Protein AF-J9DT33-F1 (afdb_monomer_lite)

pLDDT: mean 75.41, std 16.65, range [35.06, 96.19]

Structure (mmCIF, N/CA/C/O backbone):
data_AF-J9DT33-F1
#
_entry.id   AF-J9DT33-F1
#
loop_
_atom_site.group_PDB
_atom_site.id
_atom_site.type_symbol
_atom_site.label_atom_id
_atom_site.label_alt_id
_atom_site.label_comp_id
_atom_site.label_asym_id
_atom_site.label_entity_id
_atom_site.label_seq_id
_atom_site.pdbx_PDB_ins_code
_atom_site.Cartn_x
_atom_site.Cartn_y
_atom_site.Cartn_z
_atom_site.occupancy
_atom_site.B_iso_or_equiv
_atom_site.auth_seq_id
_atom_site.auth_comp_id
_atom_site.auth_asym_id
_atom_site.auth_atom_id
_atom_site.pdbx_PDB_model_num
ATOM 1 N N . VAL A 1 1 ? -19.590 -0.560 24.088 1.00 42.12 1 VAL A N 1
ATOM 2 C CA . VAL A 1 1 ? -18.350 -0.455 24.900 1.00 42.12 1 VAL A CA 1
ATOM 3 C C . VAL A 1 1 ? -18.639 -0.168 26.381 1.00 42.12 1 VAL A C 1
ATOM 5 O O . VAL A 1 1 ? -17.841 -0.534 27.225 1.00 42.12 1 VAL A O 1
ATOM 8 N N . HIS A 1 2 ? -19.823 0.348 26.733 1.00 35.06 2 HIS A N 1
ATOM 9 C CA . HIS A 1 2 ? -20.182 0.738 28.107 1.00 35.06 2 HIS A CA 1
ATOM 10 C C . HIS A 1 2 ? -20.494 -0.399 29.114 1.00 35.06 2 HIS A C 1
ATOM 12 O O . HIS A 1 2 ? -20.872 -0.112 30.243 1.00 35.06 2 HIS A O 1
ATOM 18 N N . ALA A 1 3 ? -20.376 -1.678 28.732 1.00 40.12 3 ALA A N 1
ATOM 19 C CA . ALA A 1 3 ? -20.792 -2.810 29.578 1.00 40.12 3 ALA A CA 1
ATOM 20 C C . ALA A 1 3 ? -19.633 -3.568 30.259 1.00 40.12 3 ALA A C 1
ATOM 22 O O . ALA A 1 3 ? -19.891 -4.454 31.064 1.00 40.12 3 ALA A O 1
ATOM 23 N N . ILE A 1 4 ? -18.369 -3.242 29.948 1.00 49.66 4 ILE A N 1
ATOM 24 C CA . ILE A 1 4 ? -17.187 -3.931 30.513 1.00 49.66 4 ILE A CA 1
ATOM 25 C C . ILE A 1 4 ? -16.464 -3.063 31.564 1.00 49.66 4 ILE A C 1
ATOM 27 O O . ILE A 1 4 ? -15.631 -3.567 32.303 1.00 49.66 4 ILE A O 1
ATOM 31 N N . SER A 1 5 ? -16.824 -1.784 31.730 1.00 49.16 5 SER A N 1
ATOM 32 C CA . SER A 1 5 ? -16.146 -0.888 32.687 1.00 49.16 5 SER A CA 1
ATOM 33 C C . SER A 1 5 ? -16.558 -1.076 34.156 1.00 49.16 5 SER A C 1
ATOM 35 O O . SER A 1 5 ? -16.133 -0.297 34.999 1.00 49.16 5 SER A O 1
ATOM 37 N N . GLN A 1 6 ? -17.425 -2.044 34.468 1.00 46.09 6 GLN A N 1
ATOM 38 C CA . GLN A 1 6 ? -17.878 -2.330 35.841 1.00 46.09 6 GLN A CA 1
ATOM 39 C C . GLN A 1 6 ? -17.206 -3.574 36.438 1.00 46.09 6 GLN A C 1
ATOM 41 O O . GLN A 1 6 ? -17.479 -3.930 37.582 1.00 46.09 6 GLN A O 1
ATOM 46 N N . ILE A 1 7 ? -16.334 -4.253 35.686 1.00 55.34 7 ILE A N 1
ATOM 47 C CA . ILE A 1 7 ? -15.545 -5.356 36.232 1.00 55.34 7 ILE A CA 1
ATOM 48 C C . ILE A 1 7 ? -14.247 -4.744 36.750 1.00 55.34 7 ILE A C 1
ATOM 50 O O . ILE A 1 7 ? -13.352 -4.415 35.983 1.00 55.34 7 ILE A O 1
ATOM 54 N N . ASN A 1 8 ? -14.212 -4.532 38.062 1.00 48.06 8 ASN A N 1
ATOM 55 C CA . ASN A 1 8 ? -13.090 -4.007 38.826 1.00 48.06 8 ASN A CA 1
ATOM 56 C C . ASN A 1 8 ? -11.783 -4.731 38.434 1.00 48.06 8 ASN A C 1
ATOM 58 O O . ASN A 1 8 ? -11.637 -5.928 38.686 1.00 48.06 8 ASN A O 1
ATOM 62 N N . ASP A 1 9 ? -10.834 -4.011 37.822 1.00 59.94 9 ASP A N 1
ATOM 63 C CA . ASP A 1 9 ? -9.567 -4.548 37.283 1.00 59.94 9 ASP A CA 1
ATOM 64 C C . ASP A 1 9 ? -8.767 -5.376 38.308 1.00 59.94 9 ASP A C 1
ATOM 66 O O . ASP A 1 9 ? -8.006 -6.279 37.955 1.00 59.94 9 ASP A O 1
ATOM 70 N N . LYS A 1 10 ? -8.979 -5.117 39.604 1.00 53.00 10 LYS A N 1
ATOM 71 C CA . LYS A 1 10 ? -8.338 -5.837 40.711 1.00 53.00 10 LYS A CA 1
ATOM 72 C C . LYS A 1 10 ? -8.837 -7.281 40.883 1.00 53.00 10 LYS A C 1
ATOM 74 O O . LYS A 1 10 ? -8.067 -8.123 41.338 1.00 53.00 10 LYS A O 1
ATOM 79 N N . ASP A 1 11 ? -10.067 -7.595 40.477 1.00 53.84 11 ASP A N 1
ATOM 80 C CA . ASP A 1 11 ? -10.661 -8.932 40.635 1.00 53.84 11 ASP A CA 1
ATOM 81 C C . ASP A 1 11 ? -10.309 -9.889 39.480 1.00 53.84 11 ASP A C 1
ATOM 83 O O . ASP A 1 11 ? -10.265 -11.107 39.669 1.00 53.84 11 ASP A O 1
ATOM 87 N N . ILE A 1 12 ? -9.998 -9.350 38.293 1.00 57.44 12 ILE A N 1
ATOM 88 C CA . ILE A 1 12 ? -9.592 -10.130 37.108 1.00 57.44 12 ILE A CA 1
ATOM 89 C C . ILE A 1 12 ? -8.149 -10.638 37.250 1.00 57.44 12 ILE A C 1
ATOM 91 O O . ILE A 1 12 ? -7.854 -11.775 36.885 1.00 57.44 12 ILE A O 1
ATOM 95 N N . ILE A 1 13 ? -7.253 -9.818 37.809 1.00 54.78 13 ILE A N 1
ATOM 96 C CA . ILE A 1 13 ? -5.827 -10.149 37.958 1.00 54.78 13 ILE A CA 1
ATOM 97 C C . ILE A 1 13 ? -5.600 -11.130 39.126 1.00 54.78 13 ILE A C 1
ATOM 99 O O . ILE A 1 13 ? -4.714 -11.978 39.058 1.00 54.78 13 ILE A O 1
ATOM 103 N N . ALA A 1 14 ? -6.428 -11.071 40.176 1.00 55.53 14 ALA A N 1
ATOM 104 C CA . ALA A 1 14 ? -6.275 -11.897 41.377 1.00 55.53 14 ALA A CA 1
ATOM 105 C C . ALA A 1 14 ? -6.816 -13.337 41.241 1.00 55.53 14 ALA A C 1
ATOM 107 O O . ALA A 1 14 ? -6.417 -14.221 42.000 1.00 55.53 14 ALA A O 1
ATOM 108 N N . LYS A 1 15 ? -7.712 -13.610 40.284 1.00 53.78 15 LYS A N 1
ATOM 109 C CA . LYS A 1 15 ? -8.251 -14.955 40.025 1.00 53.78 15 LYS A CA 1
ATOM 110 C C . LYS A 1 15 ? -7.985 -15.354 38.582 1.00 53.78 15 LYS A C 1
ATOM 112 O O . LYS A 1 15 ? -8.828 -15.159 37.711 1.00 53.78 15 LYS A O 1
ATOM 117 N N . GLY A 1 16 ? -6.841 -15.995 38.354 1.00 61.28 16 GLY A N 1
ATOM 118 C CA . GLY A 1 16 ? -6.510 -16.696 37.112 1.00 61.28 16 GLY A CA 1
ATOM 119 C C . GLY A 1 16 ? -7.461 -17.864 36.823 1.00 61.28 16 GLY A C 1
ATOM 120 O O . GLY A 1 16 ? -7.082 -19.025 36.907 1.00 61.28 16 GLY A O 1
ATOM 121 N N . ASN A 1 17 ? -8.715 -17.571 36.483 1.00 59.56 17 ASN A N 1
ATOM 122 C CA . ASN A 1 17 ? -9.681 -18.544 35.997 1.00 59.56 17 ASN A CA 1
ATOM 123 C C . ASN A 1 17 ? -9.821 -18.366 34.482 1.00 59.56 17 ASN A C 1
ATOM 125 O O . ASN A 1 17 ? -10.688 -17.645 33.985 1.00 59.56 17 ASN A O 1
ATOM 129 N N . LEU A 1 18 ? -8.976 -19.084 33.739 1.00 68.69 18 LEU A N 1
ATOM 130 C CA . LEU A 1 18 ? -8.960 -19.136 32.271 1.00 68.69 18 LEU A CA 1
ATOM 131 C C . LEU A 1 18 ? -10.336 -19.489 31.661 1.00 68.69 18 LEU A C 1
ATOM 133 O O . LEU A 1 18 ? -10.612 -19.170 30.509 1.00 68.69 18 LEU A O 1
ATOM 137 N N . ARG A 1 19 ? -11.245 -20.080 32.451 1.00 68.62 19 ARG A N 1
ATOM 138 C CA . ARG A 1 19 ? -12.641 -20.370 32.080 1.00 68.62 19 ARG A CA 1
ATOM 139 C C . ARG A 1 19 ? -13.513 -19.140 31.798 1.00 68.62 19 ARG A C 1
ATOM 141 O O . ARG A 1 19 ? -14.525 -19.290 31.118 1.00 68.62 19 ARG A O 1
ATOM 148 N N . TYR A 1 20 ? -13.154 -17.945 32.269 1.00 68.81 20 TYR A N 1
ATOM 149 C CA . TYR A 1 20 ? -13.907 -16.720 31.950 1.00 68.81 20 TYR A CA 1
ATOM 150 C C . TYR A 1 20 ? -13.510 -16.107 30.601 1.00 68.81 20 TYR A C 1
ATOM 152 O O . TYR A 1 20 ? -14.308 -15.399 29.986 1.00 68.81 20 TYR A O 1
ATOM 160 N N . LEU A 1 21 ? -12.318 -16.442 30.102 1.00 80.75 21 LEU A N 1
ATOM 161 C CA . LEU A 1 21 ? -11.779 -15.953 28.837 1.00 80.75 21 LEU A CA 1
ATOM 162 C C . LEU A 1 21 ? -12.628 -16.361 27.617 1.00 80.75 21 LEU A C 1
ATOM 164 O O . LEU A 1 21 ? -13.036 -15.462 26.883 1.00 80.75 21 LEU A O 1
ATOM 168 N N . PRO A 1 22 ? -13.004 -17.641 27.399 1.00 81.88 22 PRO A N 1
ATOM 169 C CA . PRO A 1 22 ? -13.817 -18.014 26.238 1.00 81.88 22 PRO A CA 1
ATOM 170 C C . PRO A 1 22 ? -15.196 -17.342 26.246 1.00 81.88 22 PRO A C 1
ATOM 172 O O . PRO A 1 22 ? -15.716 -16.982 25.192 1.00 81.88 22 PRO A O 1
ATOM 175 N N . ARG A 1 23 ? -15.779 -17.102 27.429 1.00 79.88 23 ARG A N 1
ATOM 176 C CA . ARG A 1 23 ? -17.074 -16.419 27.550 1.00 79.88 23 ARG A CA 1
ATOM 177 C C . ARG A 1 23 ? -16.968 -14.921 27.253 1.00 79.88 23 ARG A C 1
ATOM 179 O O . ARG A 1 23 ? -17.872 -14.367 26.634 1.00 79.88 23 ARG A O 1
ATOM 186 N N . ALA A 1 24 ? -15.864 -14.282 27.641 1.00 82.00 24 ALA A N 1
ATOM 187 C CA . ALA A 1 24 ? -15.572 -12.897 27.282 1.00 82.00 24 ALA A CA 1
ATOM 188 C C . ALA A 1 24 ? -15.300 -12.744 25.775 1.00 82.00 24 ALA A C 1
ATOM 190 O O . ALA A 1 24 ? -15.905 -11.886 25.136 1.00 82.00 24 ALA A O 1
ATOM 191 N N . VAL A 1 25 ? -14.476 -13.624 25.193 1.00 85.12 25 VAL A N 1
ATOM 192 C CA . VAL A 1 25 ? -14.196 -13.658 23.746 1.00 85.12 25 VAL A CA 1
ATOM 193 C C . VAL A 1 25 ? -15.488 -13.821 22.949 1.00 85.12 25 VAL A C 1
ATOM 195 O O . VAL A 1 25 ? -15.733 -13.056 22.020 1.00 85.12 25 VAL A O 1
ATOM 198 N N . TRP A 1 26 ? -16.367 -14.740 23.356 1.00 85.19 26 TRP A N 1
ATOM 199 C CA . TRP A 1 26 ? -17.662 -14.934 22.702 1.00 85.19 26 TRP A CA 1
ATOM 200 C C . TRP A 1 26 ? -18.559 -13.688 22.760 1.00 85.19 26 TRP A C 1
ATOM 202 O O . TRP A 1 26 ? -19.202 -13.333 21.774 1.00 85.19 26 TRP A O 1
ATOM 212 N N . ASN A 1 27 ? -18.574 -12.976 23.891 1.00 84.06 27 ASN A N 1
ATOM 213 C CA . ASN A 1 27 ? -19.331 -11.729 24.026 1.00 84.06 27 ASN A CA 1
ATOM 214 C C . ASN A 1 27 ? -18.794 -10.607 23.123 1.00 84.06 27 ASN A C 1
ATOM 216 O O . ASN A 1 27 ? -19.581 -9.812 22.611 1.00 84.06 27 ASN A O 1
ATOM 220 N N . ILE A 1 28 ? -17.477 -10.545 22.914 1.00 87.00 28 ILE A N 1
ATOM 221 C CA . ILE A 1 28 ? -16.843 -9.569 22.019 1.00 87.00 28 ILE A CA 1
ATOM 222 C C . ILE A 1 28 ? -17.108 -9.940 20.552 1.00 87.00 28 ILE A C 1
ATOM 224 O O . ILE A 1 28 ? -17.489 -9.074 19.768 1.00 87.00 28 ILE A O 1
ATOM 228 N N . LEU A 1 29 ? -17.006 -11.225 20.194 1.00 87.56 29 LEU A N 1
ATOM 229 C CA . LEU A 1 29 ? -17.315 -11.731 18.850 1.00 87.56 29 LEU A CA 1
ATOM 230 C C . LEU A 1 29 ? -18.797 -11.591 18.474 1.00 87.56 29 LEU A C 1
ATOM 232 O O . LEU A 1 29 ? -19.130 -11.560 17.296 1.00 87.56 29 LEU A O 1
ATOM 236 N N . ARG A 1 30 ? -19.706 -11.456 19.443 1.00 89.44 30 ARG A N 1
ATOM 237 C CA . ARG A 1 30 ? -21.117 -11.143 19.170 1.00 89.44 30 ARG A CA 1
ATOM 238 C C . ARG A 1 30 ? -21.345 -9.668 18.809 1.00 89.44 30 ARG A C 1
ATOM 240 O O . ARG A 1 30 ? -22.438 -9.310 18.375 1.00 89.44 30 ARG A O 1
ATOM 247 N N . ASN A 1 31 ? -20.348 -8.800 18.996 1.00 89.19 31 ASN A N 1
ATOM 248 C CA . ASN A 1 31 ? -20.450 -7.390 18.644 1.00 89.19 31 ASN A CA 1
ATOM 249 C C . ASN A 1 31 ? -20.208 -7.192 17.131 1.00 89.19 31 ASN A C 1
ATOM 251 O O . ASN A 1 31 ? -19.087 -7.404 16.667 1.00 89.19 31 ASN A O 1
ATOM 255 N N . PRO A 1 32 ? -21.210 -6.731 16.359 1.00 86.62 32 PRO A N 1
ATOM 256 C CA . PRO A 1 32 ? -21.103 -6.649 14.903 1.00 86.62 32 PRO A CA 1
ATOM 257 C C . PRO A 1 32 ? -20.017 -5.673 14.436 1.00 86.62 32 PRO A C 1
ATOM 259 O O . PRO A 1 32 ? -19.341 -5.941 13.452 1.00 86.62 32 PRO A O 1
ATOM 262 N N . THR A 1 33 ? -19.791 -4.568 15.153 1.00 87.94 33 THR A N 1
ATOM 263 C CA . THR A 1 33 ? -18.740 -3.602 14.800 1.00 87.94 33 THR A CA 1
ATOM 264 C C . THR A 1 33 ? -17.353 -4.218 14.918 1.00 87.94 33 THR A C 1
ATOM 266 O O . THR A 1 33 ? -16.527 -4.038 14.031 1.00 87.94 33 THR A O 1
ATOM 269 N N . PHE A 1 34 ? -17.114 -4.978 15.988 1.00 88.44 34 PHE A N 1
ATOM 270 C CA . PHE A 1 34 ? -15.836 -5.648 16.202 1.00 88.44 34 PHE A CA 1
ATOM 271 C C . PHE A 1 34 ? -15.559 -6.698 15.121 1.00 88.44 34 PHE A C 1
ATOM 273 O O . PHE A 1 34 ? -14.465 -6.732 14.561 1.00 88.44 34 PHE A O 1
ATOM 280 N N . VAL A 1 35 ? -16.567 -7.509 14.784 1.00 91.44 35 VAL A N 1
ATOM 281 C CA . VAL A 1 35 ? -16.452 -8.521 13.724 1.00 91.44 35 VAL A CA 1
ATOM 282 C C . VAL A 1 35 ? -16.151 -7.873 12.375 1.00 91.44 35 VAL A C 1
ATOM 284 O O . VAL A 1 35 ? -15.225 -8.310 11.697 1.00 91.44 35 VAL A O 1
ATOM 287 N N . THR A 1 36 ? -16.859 -6.801 12.004 1.00 89.31 36 THR A N 1
ATOM 288 C CA . THR A 1 36 ? -16.603 -6.086 10.744 1.00 89.31 36 THR A CA 1
ATOM 289 C C . THR A 1 36 ? -15.175 -5.546 10.672 1.00 89.31 36 THR A C 1
ATOM 291 O O . THR A 1 36 ? -14.529 -5.691 9.637 1.00 89.31 36 THR A O 1
ATOM 294 N N . THR A 1 37 ? -14.646 -4.974 11.760 1.00 89.38 37 THR A N 1
ATOM 295 C CA . THR A 1 37 ? -13.259 -4.480 11.796 1.00 89.38 37 THR A CA 1
ATOM 296 C C . THR A 1 37 ? -12.239 -5.610 11.648 1.00 89.38 37 THR A C 1
ATOM 298 O O . THR A 1 37 ? -11.261 -5.440 10.926 1.00 89.38 37 THR A O 1
ATOM 301 N N . ILE A 1 38 ? -12.464 -6.769 12.279 1.00 92.94 38 ILE A N 1
ATOM 302 C CA . ILE A 1 38 ? -11.582 -7.934 12.106 1.00 92.94 38 ILE A CA 1
ATOM 303 C C . ILE A 1 38 ? -11.591 -8.410 10.657 1.00 92.94 38 ILE A C 1
ATOM 305 O O . ILE A 1 38 ? -10.528 -8.600 10.074 1.00 92.94 38 ILE A O 1
ATOM 309 N N . VAL A 1 39 ? -12.776 -8.598 10.071 1.00 94.50 39 VAL A N 1
ATOM 310 C CA . VAL A 1 39 ? -12.903 -9.069 8.687 1.00 94.50 39 VAL A CA 1
ATOM 311 C C . VAL A 1 39 ? -12.191 -8.109 7.735 1.00 94.50 39 VAL A C 1
ATOM 313 O O . VAL A 1 39 ? -11.395 -8.555 6.913 1.00 94.50 39 VAL A O 1
ATOM 316 N N . LEU A 1 40 ? -12.403 -6.799 7.897 1.00 92.25 40 LEU A N 1
ATOM 317 C CA . LEU A 1 40 ? -11.711 -5.773 7.116 1.00 92.25 40 LEU A CA 1
ATOM 318 C C . LEU A 1 40 ? -10.184 -5.879 7.253 1.00 92.25 40 LEU A C 1
ATOM 320 O O . LEU A 1 40 ? -9.487 -5.914 6.243 1.00 92.25 40 LEU A O 1
ATOM 324 N N . GLY A 1 41 ? -9.671 -5.995 8.482 1.00 93.19 41 GLY A N 1
ATOM 325 C CA . GLY A 1 41 ? -8.233 -6.105 8.735 1.00 93.19 41 GLY A CA 1
ATOM 326 C C . GLY A 1 41 ? -7.603 -7.367 8.136 1.00 93.19 41 GLY A C 1
ATOM 327 O O . GLY A 1 41 ? -6.455 -7.330 7.695 1.00 93.19 41 GLY A O 1
ATOM 328 N N . ILE A 1 42 ? -8.349 -8.476 8.054 1.00 96.19 42 ILE A N 1
ATOM 329 C CA . ILE A 1 42 ? -7.886 -9.697 7.376 1.00 96.19 42 ILE A CA 1
ATOM 330 C C . ILE A 1 42 ? -7.708 -9.438 5.877 1.00 96.19 42 ILE A C 1
ATOM 332 O O . ILE A 1 42 ? -6.649 -9.747 5.330 1.00 96.19 42 ILE A O 1
ATOM 336 N N . PHE A 1 43 ? -8.709 -8.851 5.215 1.00 94.88 43 PHE A N 1
ATOM 337 C CA . PHE A 1 43 ? -8.617 -8.524 3.789 1.00 94.88 43 PHE A CA 1
ATOM 338 C C . PHE A 1 43 ? -7.481 -7.539 3.502 1.00 94.88 43 PHE A C 1
ATOM 340 O O . PHE A 1 43 ? -6.703 -7.759 2.574 1.00 94.88 43 PHE A O 1
ATOM 347 N N . GLU A 1 44 ? -7.336 -6.501 4.325 1.00 92.38 44 GLU A N 1
ATOM 348 C CA . GLU A 1 44 ? -6.243 -5.533 4.215 1.00 92.38 44 GLU A CA 1
ATOM 349 C C . GLU A 1 44 ? -4.869 -6.211 4.356 1.00 92.38 44 GLU A C 1
ATOM 351 O O . GLU A 1 44 ? -3.976 -5.987 3.540 1.00 92.38 44 GLU A O 1
ATOM 356 N N . SER A 1 45 ? -4.718 -7.120 5.326 1.00 94.19 45 SER A N 1
ATOM 357 C CA . SER A 1 45 ? -3.468 -7.860 5.553 1.00 94.19 45 SER A CA 1
ATOM 358 C C . SER A 1 45 ? -3.088 -8.754 4.371 1.00 94.19 45 SER A C 1
ATOM 360 O O . SER A 1 45 ? -1.917 -8.826 3.999 1.00 94.19 45 SER A O 1
ATOM 362 N N . ILE A 1 46 ? -4.067 -9.424 3.752 1.00 96.00 46 ILE A N 1
ATOM 363 C CA . ILE A 1 46 ? -3.840 -10.245 2.552 1.00 96.00 46 ILE A CA 1
ATOM 364 C C . ILE A 1 46 ? -3.303 -9.373 1.413 1.00 96.00 46 ILE A C 1
ATOM 366 O O . ILE A 1 46 ? -2.323 -9.737 0.760 1.00 96.00 46 ILE A O 1
ATOM 370 N N . VAL A 1 47 ? -3.919 -8.209 1.200 1.00 92.38 47 VAL A N 1
ATOM 371 C CA . VAL A 1 47 ? -3.530 -7.262 0.151 1.00 92.38 47 VAL A CA 1
ATOM 372 C C . VAL A 1 47 ? -2.122 -6.718 0.395 1.00 92.38 47 VAL A C 1
ATOM 374 O O . VAL A 1 47 ? -1.293 -6.764 -0.513 1.00 92.38 47 VAL A O 1
ATOM 377 N N . ILE A 1 48 ? -1.817 -6.266 1.616 1.00 91.50 48 ILE A N 1
ATOM 378 C CA . ILE A 1 48 ? -0.494 -5.729 1.969 1.00 91.50 48 ILE A CA 1
ATOM 379 C C . ILE A 1 48 ? 0.594 -6.786 1.775 1.00 91.50 48 ILE A C 1
ATOM 381 O O . ILE A 1 48 ? 1.620 -6.495 1.163 1.00 91.50 48 ILE A O 1
ATOM 385 N N . ASN A 1 49 ? 0.363 -8.019 2.230 1.00 92.88 49 ASN A N 1
ATOM 386 C CA . ASN A 1 49 ? 1.335 -9.101 2.076 1.00 92.88 49 ASN A CA 1
ATOM 387 C C . ASN A 1 49 ? 1.567 -9.463 0.602 1.00 92.88 49 ASN A C 1
ATOM 389 O O . ASN A 1 49 ? 2.708 -9.684 0.196 1.00 92.88 49 ASN A O 1
ATOM 393 N N . GLY A 1 50 ? 0.507 -9.481 -0.213 1.00 93.06 50 GLY A N 1
ATOM 394 C CA . GLY A 1 50 ? 0.618 -9.714 -1.653 1.00 93.06 50 GLY A CA 1
ATOM 395 C C . GLY A 1 50 ? 1.412 -8.614 -2.358 1.00 93.06 50 GLY A C 1
ATOM 396 O O . GLY A 1 50 ? 2.348 -8.901 -3.105 1.00 93.06 50 GLY A O 1
ATOM 397 N N . PHE A 1 51 ? 1.096 -7.347 -2.082 1.00 90.25 51 PHE A N 1
ATOM 398 C CA . PHE A 1 51 ? 1.843 -6.228 -2.650 1.00 90.25 5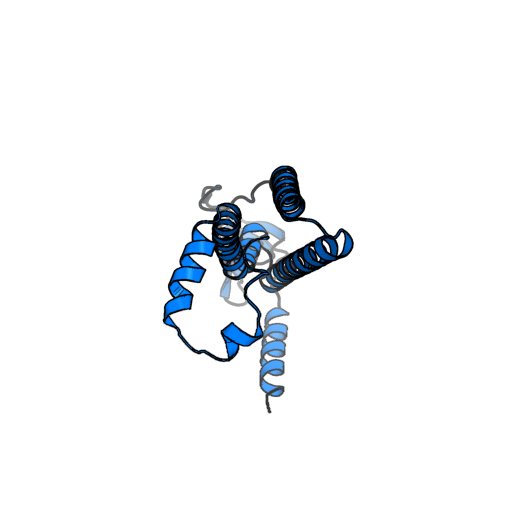1 PHE A CA 1
ATOM 399 C C . PHE A 1 51 ? 3.298 -6.217 -2.180 1.00 90.25 51 PHE A C 1
ATOM 401 O O . PHE A 1 51 ? 4.189 -6.094 -3.011 1.00 90.25 51 PHE A O 1
ATOM 408 N N . ALA A 1 52 ? 3.574 -6.411 -0.891 1.00 90.25 52 ALA A N 1
ATOM 409 C CA . ALA A 1 52 ? 4.943 -6.407 -0.379 1.00 90.25 52 ALA A CA 1
ATOM 410 C C . ALA A 1 52 ? 5.839 -7.450 -1.074 1.00 90.25 52 ALA A C 1
ATOM 412 O O . ALA A 1 52 ? 6.986 -7.148 -1.396 1.00 90.25 52 ALA A O 1
ATOM 413 N N . ALA A 1 53 ? 5.313 -8.648 -1.354 1.00 91.62 53 ALA A N 1
ATOM 414 C CA . ALA A 1 53 ? 6.076 -9.718 -1.994 1.00 91.62 53 ALA A CA 1
ATOM 415 C C . ALA A 1 53 ? 6.282 -9.510 -3.505 1.00 91.62 53 ALA A C 1
ATOM 417 O O . ALA A 1 53 ? 7.363 -9.782 -4.025 1.00 91.62 53 ALA A O 1
ATOM 418 N N . PHE A 1 54 ? 5.257 -9.045 -4.227 1.00 93.00 54 PHE A N 1
ATOM 419 C CA . PHE A 1 54 ? 5.265 -9.057 -5.696 1.00 93.00 54 PHE A CA 1
ATOM 420 C C . PHE A 1 54 ? 5.433 -7.679 -6.346 1.00 93.00 54 PHE A C 1
ATOM 422 O O . PHE A 1 54 ? 5.730 -7.610 -7.540 1.00 93.00 54 PHE A O 1
ATOM 429 N N . MET A 1 55 ? 5.298 -6.580 -5.594 1.00 90.56 55 MET A N 1
ATOM 430 C CA . MET A 1 55 ? 5.336 -5.217 -6.143 1.00 90.56 55 MET A CA 1
ATOM 431 C C . MET A 1 55 ? 6.597 -4.915 -6.968 1.00 90.56 55 MET A C 1
ATOM 433 O O . MET A 1 55 ? 6.436 -4.420 -8.083 1.00 90.56 55 MET A O 1
ATOM 437 N N . PRO A 1 56 ? 7.834 -5.222 -6.523 1.00 89.62 56 PRO A N 1
ATOM 438 C CA . PRO A 1 56 ? 9.025 -4.876 -7.302 1.00 89.62 56 PRO A CA 1
ATOM 439 C C . PRO A 1 56 ? 9.041 -5.567 -8.671 1.00 89.62 56 PRO A C 1
ATOM 441 O O . PRO A 1 56 ? 9.358 -4.937 -9.678 1.00 89.62 56 PRO A O 1
ATOM 444 N N . LYS A 1 57 ? 8.630 -6.844 -8.725 1.00 88.62 57 LYS A N 1
ATOM 445 C CA . LYS A 1 57 ? 8.595 -7.630 -9.966 1.00 88.62 57 LYS A CA 1
ATOM 446 C C . LYS A 1 57 ? 7.481 -7.176 -10.903 1.00 88.62 57 LYS A C 1
ATOM 448 O O . LYS A 1 57 ? 7.679 -7.134 -12.114 1.00 88.62 57 LYS A O 1
ATOM 453 N N . ILE A 1 58 ? 6.329 -6.804 -10.346 1.00 88.19 58 ILE A N 1
ATOM 454 C CA . ILE A 1 58 ? 5.228 -6.222 -11.116 1.00 88.19 58 ILE A CA 1
ATOM 455 C C . ILE A 1 58 ? 5.668 -4.887 -11.723 1.00 88.19 58 ILE A C 1
ATOM 457 O O . ILE A 1 58 ? 5.464 -4.673 -12.913 1.00 88.19 58 ILE A O 1
ATOM 461 N N . LEU A 1 59 ? 6.320 -4.012 -10.951 1.00 85.12 59 LEU A N 1
ATOM 462 C CA . LEU A 1 59 ? 6.825 -2.731 -11.454 1.00 85.12 59 LEU A CA 1
ATOM 463 C C . LEU A 1 59 ? 7.905 -2.915 -12.525 1.00 85.12 59 LEU A C 1
ATOM 465 O O . LEU A 1 59 ? 7.888 -2.202 -13.524 1.00 85.12 59 LEU A O 1
ATOM 469 N N . GLU A 1 60 ? 8.801 -3.887 -12.363 1.00 82.69 60 GLU A N 1
ATOM 470 C CA . GLU A 1 60 ? 9.787 -4.255 -13.384 1.00 82.69 60 GLU A CA 1
ATOM 471 C C . GLU A 1 60 ? 9.103 -4.696 -14.688 1.00 82.69 60 GLU A C 1
ATOM 473 O O . GLU A 1 60 ? 9.439 -4.193 -15.758 1.00 82.69 60 GLU A O 1
ATOM 478 N N . ALA A 1 61 ? 8.098 -5.575 -14.601 1.00 82.25 61 ALA A N 1
ATOM 479 C CA . ALA A 1 61 ? 7.363 -6.077 -15.761 1.00 82.25 61 ALA A CA 1
ATOM 480 C C . ALA A 1 61 ? 6.517 -4.989 -16.448 1.00 82.25 61 ALA A C 1
ATOM 482 O O . ALA A 1 61 ? 6.486 -4.912 -17.674 1.00 82.25 61 ALA A O 1
ATOM 483 N N . VAL A 1 62 ? 5.854 -4.127 -15.670 1.00 82.19 62 VAL A N 1
ATOM 484 C CA . VAL A 1 62 ? 4.966 -3.073 -16.186 1.00 82.19 62 VAL A CA 1
ATOM 485 C C . VAL A 1 62 ? 5.752 -1.890 -16.754 1.00 82.19 62 VAL A C 1
ATOM 487 O O . VAL A 1 62 ? 5.376 -1.351 -17.792 1.00 82.19 62 VAL A O 1
ATOM 490 N N . LEU A 1 63 ? 6.843 -1.474 -16.105 1.00 77.94 63 LEU A N 1
ATOM 491 C CA . LEU A 1 63 ? 7.627 -0.305 -16.522 1.00 77.94 63 LEU A CA 1
ATOM 492 C C . LEU A 1 63 ? 8.816 -0.672 -17.422 1.00 77.94 63 LEU A C 1
ATOM 494 O O . LEU A 1 63 ? 9.438 0.224 -17.991 1.00 77.94 63 LEU A O 1
ATOM 498 N N . SER A 1 64 ? 9.139 -1.966 -17.564 1.00 73.88 64 SER A N 1
ATOM 499 C CA . SER A 1 64 ? 10.337 -2.454 -18.270 1.00 73.88 64 SER A CA 1
ATOM 500 C C . SER A 1 64 ? 11.628 -1.771 -17.787 1.00 73.88 64 SER A C 1
ATOM 502 O O . SER A 1 64 ? 12.540 -1.497 -18.565 1.00 73.88 64 SER A O 1
ATOM 504 N N . THR A 1 65 ? 11.692 -1.435 -16.496 1.00 74.56 65 THR A N 1
ATOM 505 C CA . THR A 1 65 ? 12.844 -0.771 -15.870 1.00 74.56 65 THR A CA 1
ATOM 506 C C . THR A 1 65 ? 13.781 -1.779 -15.220 1.00 74.56 65 THR A C 1
ATOM 508 O O . THR A 1 65 ? 13.384 -2.899 -14.924 1.00 74.56 65 THR A O 1
ATOM 511 N N . THR A 1 66 ? 15.009 -1.362 -14.905 1.00 81.38 66 THR A N 1
ATOM 512 C CA . THR A 1 66 ? 15.940 -2.194 -14.131 1.00 81.38 66 THR A CA 1
ATOM 513 C C . THR A 1 66 ? 15.387 -2.520 -12.732 1.00 81.38 66 THR A C 1
ATOM 515 O O . THR A 1 66 ? 14.664 -1.698 -12.148 1.00 81.38 66 THR A O 1
ATOM 518 N N . PRO A 1 67 ? 15.750 -3.681 -12.152 1.00 81.12 67 PRO A N 1
ATOM 519 C CA . PRO A 1 67 ? 15.242 -4.123 -10.850 1.00 81.12 67 PRO A CA 1
ATOM 520 C C . PRO A 1 67 ? 15.547 -3.127 -9.721 1.00 81.12 67 PRO A C 1
ATOM 522 O O . PRO A 1 67 ? 14.709 -2.904 -8.851 1.00 81.12 67 PRO A O 1
ATOM 525 N N . THR A 1 68 ? 16.692 -2.439 -9.771 1.00 86.81 68 THR A N 1
ATOM 526 C CA . THR A 1 68 ? 17.071 -1.416 -8.782 1.00 86.81 68 THR A CA 1
ATOM 527 C C . THR A 1 68 ? 16.117 -0.216 -8.783 1.00 86.81 68 THR A C 1
ATOM 529 O O . THR A 1 68 ? 15.719 0.259 -7.720 1.00 86.81 68 THR A O 1
ATOM 532 N N . LYS A 1 69 ? 15.698 0.263 -9.966 1.00 79.19 69 LYS A N 1
ATOM 533 C CA . LYS A 1 69 ? 14.758 1.393 -10.084 1.00 79.19 69 LYS A CA 1
ATOM 534 C C . LYS A 1 69 ? 13.348 0.993 -9.646 1.00 79.19 69 LYS A C 1
ATOM 536 O O . LYS A 1 69 ? 12.695 1.754 -8.935 1.00 79.19 69 LYS A O 1
ATOM 541 N N . ALA A 1 70 ? 12.906 -0.208 -10.018 1.00 88.12 70 ALA A N 1
ATOM 542 C CA . ALA A 1 70 ? 11.616 -0.748 -9.598 1.00 88.12 70 ALA A CA 1
ATOM 543 C C . ALA A 1 70 ? 11.548 -0.956 -8.073 1.00 88.12 70 ALA A C 1
ATOM 545 O O . ALA A 1 70 ? 10.571 -0.557 -7.439 1.00 88.12 70 ALA A O 1
ATOM 546 N N . SER A 1 71 ? 12.614 -1.496 -7.469 1.00 91.19 71 SER A N 1
ATOM 547 C CA . SER A 1 71 ? 12.702 -1.689 -6.018 1.00 91.19 71 SER A CA 1
ATOM 548 C C . SER A 1 71 ? 12.663 -0.365 -5.253 1.00 91.19 71 SER A C 1
ATOM 550 O O . SER A 1 71 ? 11.992 -0.273 -4.225 1.00 91.19 71 SER A O 1
ATOM 552 N N . TYR A 1 72 ? 13.338 0.675 -5.748 1.00 92.31 72 TYR A N 1
ATOM 553 C CA . TYR A 1 72 ? 13.291 2.001 -5.130 1.00 92.31 72 TYR A CA 1
ATOM 554 C C . TYR A 1 72 ? 11.867 2.579 -5.132 1.00 92.31 72 TYR A C 1
ATOM 556 O O . TYR A 1 72 ? 11.386 3.038 -4.095 1.00 92.31 72 TYR A O 1
ATOM 564 N N . LEU A 1 73 ? 11.157 2.484 -6.264 1.00 89.31 73 LEU A N 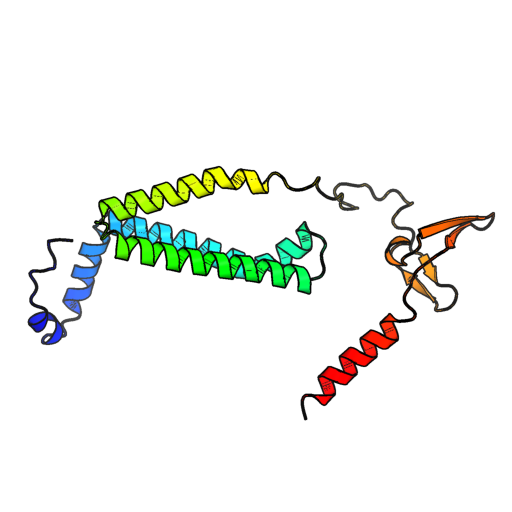1
ATOM 565 C CA . LEU A 1 73 ? 9.765 2.932 -6.375 1.00 89.31 73 LEU A CA 1
ATOM 566 C C . LEU A 1 73 ? 8.833 2.159 -5.434 1.00 89.31 73 LEU A C 1
ATOM 568 O O . LEU A 1 73 ? 8.005 2.777 -4.764 1.00 89.31 73 LEU A O 1
ATOM 572 N N . SER A 1 74 ? 8.991 0.833 -5.320 1.00 92.25 74 SER A N 1
ATOM 573 C CA . SER A 1 74 ? 8.191 0.044 -4.374 1.00 92.25 74 SER A CA 1
ATOM 574 C C . SER A 1 74 ? 8.413 0.467 -2.922 1.00 92.25 74 SER A C 1
ATOM 576 O O . SER A 1 74 ? 7.452 0.543 -2.157 1.00 92.25 74 SER A O 1
ATOM 578 N N . SER A 1 75 ? 9.647 0.817 -2.546 1.00 92.38 75 SER A N 1
ATOM 579 C CA . SER A 1 75 ? 9.956 1.268 -1.188 1.00 92.38 75 SER A CA 1
ATOM 580 C C . SER A 1 75 ? 9.230 2.569 -0.845 1.00 92.38 75 SER A C 1
ATOM 582 O O . SER A 1 75 ? 8.659 2.672 0.239 1.00 92.38 75 SER A O 1
ATOM 584 N N . ILE A 1 76 ? 9.172 3.537 -1.769 1.00 92.94 76 ILE A N 1
ATOM 585 C CA . ILE A 1 76 ? 8.445 4.805 -1.558 1.00 92.94 76 ILE A CA 1
ATOM 586 C C . ILE A 1 76 ? 6.967 4.546 -1.246 1.00 92.94 76 ILE A C 1
ATOM 588 O O . ILE A 1 76 ? 6.417 5.157 -0.329 1.00 92.94 76 ILE A O 1
ATOM 592 N N . VAL A 1 77 ? 6.329 3.621 -1.971 1.00 91.25 77 VAL A N 1
ATOM 593 C CA . VAL A 1 77 ? 4.913 3.277 -1.760 1.00 91.25 77 VAL A CA 1
ATOM 594 C C . VAL A 1 77 ? 4.688 2.686 -0.365 1.00 91.25 77 VAL A C 1
ATOM 596 O O . VAL A 1 77 ? 3.736 3.069 0.313 1.00 91.25 77 VAL A O 1
ATOM 599 N N . ILE A 1 78 ? 5.581 1.807 0.101 1.00 91.75 78 ILE A N 1
ATOM 600 C CA . ILE A 1 78 ? 5.491 1.206 1.441 1.00 91.75 78 ILE A CA 1
ATOM 601 C C . ILE A 1 78 ? 5.652 2.276 2.533 1.00 91.75 78 ILE A C 1
ATOM 603 O O . ILE A 1 78 ? 4.868 2.309 3.483 1.00 91.75 78 ILE A O 1
ATOM 607 N N . PHE A 1 79 ? 6.614 3.194 2.388 1.00 93.00 79 PHE A N 1
ATOM 608 C CA . PHE A 1 79 ? 6.780 4.306 3.330 1.00 93.00 79 PHE A CA 1
ATOM 609 C C . PHE A 1 79 ? 5.565 5.239 3.351 1.00 93.00 79 PHE A C 1
ATOM 611 O O . PHE A 1 79 ? 5.129 5.653 4.426 1.00 93.00 79 PHE A O 1
ATOM 618 N N . ALA A 1 80 ? 4.983 5.538 2.187 1.00 92.44 80 ALA A N 1
ATOM 619 C CA . ALA A 1 80 ? 3.763 6.334 2.097 1.00 92.44 80 ALA A CA 1
ATOM 620 C C . ALA A 1 80 ? 2.579 5.646 2.800 1.00 92.44 80 ALA A C 1
ATOM 622 O O . ALA A 1 80 ? 1.834 6.303 3.529 1.00 92.44 80 ALA A O 1
ATOM 623 N N . ALA A 1 81 ? 2.437 4.324 2.651 1.00 91.62 81 ALA A N 1
ATOM 624 C CA . ALA A 1 81 ? 1.422 3.546 3.359 1.00 91.62 81 ALA A CA 1
ATOM 625 C C . ALA A 1 81 ? 1.612 3.614 4.885 1.00 91.62 81 ALA A C 1
ATOM 627 O O . ALA A 1 81 ? 0.662 3.909 5.612 1.00 91.62 81 ALA A O 1
ATOM 628 N N . ALA A 1 82 ? 2.845 3.435 5.376 1.00 93.00 82 ALA A N 1
ATOM 629 C CA . ALA A 1 82 ? 3.161 3.549 6.802 1.00 93.00 82 ALA A CA 1
ATOM 630 C C . ALA A 1 82 ? 2.849 4.951 7.359 1.00 93.00 82 ALA A C 1
ATOM 632 O O . ALA A 1 82 ? 2.233 5.080 8.421 1.00 93.00 82 ALA A O 1
ATOM 633 N N . ALA A 1 83 ? 3.202 6.004 6.616 1.00 95.50 83 ALA A N 1
ATOM 634 C CA . ALA A 1 83 ? 2.867 7.380 6.974 1.00 95.50 83 ALA A CA 1
ATOM 635 C C . ALA A 1 83 ? 1.344 7.606 7.033 1.00 95.50 83 ALA A C 1
ATOM 637 O O . ALA A 1 83 ? 0.859 8.272 7.947 1.00 95.50 83 ALA A O 1
ATOM 638 N N . GLY A 1 84 ? 0.580 7.009 6.112 1.00 93.88 84 GLY A N 1
ATOM 639 C CA . GLY A 1 84 ? -0.884 7.045 6.113 1.00 93.88 84 GLY A CA 1
ATOM 640 C C . GLY A 1 84 ? -1.501 6.404 7.360 1.00 93.88 84 GLY A C 1
ATOM 641 O O . GLY A 1 84 ? -2.389 6.996 7.975 1.00 93.88 84 GLY A O 1
ATOM 642 N N . VAL A 1 85 ? -0.988 5.245 7.790 1.00 93.25 85 VAL A N 1
ATOM 643 C CA . VAL A 1 85 ? -1.427 4.575 9.031 1.00 93.25 85 VAL A CA 1
ATOM 644 C C . VAL A 1 85 ? -1.138 5.446 10.255 1.00 93.25 85 VAL A C 1
ATOM 646 O O . VAL A 1 85 ? -2.014 5.639 11.103 1.00 93.25 85 VAL A O 1
ATOM 649 N N . MET A 1 86 ? 0.065 6.029 10.335 1.00 95.50 86 MET A N 1
ATOM 650 C CA . MET A 1 86 ? 0.430 6.943 11.422 1.00 95.50 86 MET A CA 1
ATOM 651 C C . MET A 1 86 ? -0.472 8.179 11.455 1.00 95.50 86 MET A C 1
ATOM 653 O O . MET A 1 86 ? -0.959 8.560 12.522 1.00 95.50 86 MET A O 1
ATOM 657 N N . LEU A 1 87 ? -0.732 8.785 10.294 1.00 95.44 87 LEU A N 1
ATOM 658 C CA . LEU A 1 87 ? -1.607 9.946 10.171 1.00 95.44 87 LEU A CA 1
ATOM 659 C C . LEU A 1 87 ? -3.045 9.607 10.579 1.00 95.44 87 LEU A C 1
ATOM 661 O O . LEU A 1 87 ? -3.655 10.371 11.323 1.00 95.44 87 LEU A O 1
ATOM 665 N N . GLY A 1 88 ? -3.571 8.452 10.164 1.00 93.81 88 GLY A N 1
ATOM 666 C CA . GLY A 1 88 ? -4.894 7.976 10.573 1.00 93.81 88 GLY A CA 1
ATOM 667 C C . GLY A 1 88 ? -5.007 7.803 12.090 1.00 93.81 88 GLY A C 1
ATOM 668 O O . GLY A 1 88 ? -5.975 8.264 12.699 1.00 93.81 88 GLY A O 1
ATOM 669 N N . GLY A 1 89 ? -3.984 7.225 12.726 1.00 92.62 89 GLY A N 1
ATOM 670 C CA . GLY A 1 89 ? -3.913 7.105 14.184 1.00 92.62 89 GLY A CA 1
ATOM 671 C C . GLY A 1 89 ? -3.844 8.461 14.896 1.00 92.62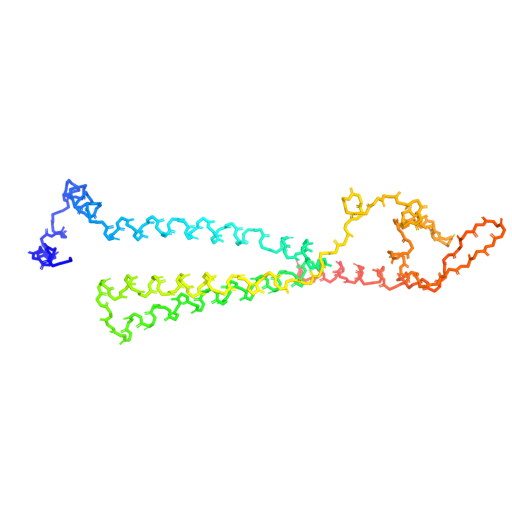 89 GLY A C 1
ATOM 672 O O . GLY A 1 89 ? -4.554 8.688 15.879 1.00 92.62 89 GLY A O 1
ATOM 673 N N . ALA A 1 90 ? -3.036 9.390 14.378 1.00 94.19 90 ALA A N 1
ATOM 674 C CA . ALA A 1 90 ? -2.948 10.753 14.897 1.00 94.19 90 ALA A CA 1
ATOM 675 C C . ALA A 1 90 ? -4.285 11.500 14.768 1.00 94.19 90 ALA A C 1
ATOM 677 O O . ALA A 1 90 ? -4.705 12.162 15.717 1.00 94.19 90 ALA A O 1
ATOM 678 N N . LEU A 1 91 ? -4.987 11.335 13.643 1.00 94.25 91 LEU A N 1
ATOM 679 C CA . LEU A 1 91 ? -6.300 11.927 13.389 1.00 94.25 91 LEU A CA 1
ATOM 680 C C . LEU A 1 91 ? -7.328 11.452 14.426 1.00 94.25 91 LEU A C 1
ATOM 682 O O . LEU A 1 91 ? -8.005 12.264 15.053 1.00 94.25 91 LEU A O 1
ATOM 686 N N . ILE A 1 92 ? -7.401 10.142 14.678 1.00 92.38 92 ILE A N 1
ATOM 687 C CA . ILE A 1 92 ? -8.321 9.574 15.677 1.00 92.38 92 ILE A CA 1
ATOM 688 C C . ILE A 1 92 ? -8.029 10.143 17.071 1.00 92.38 92 ILE A C 1
ATOM 690 O O . ILE A 1 92 ? -8.960 10.511 17.793 1.00 92.38 92 ILE A O 1
ATOM 694 N N . ARG A 1 93 ? -6.744 10.256 17.433 1.00 89.56 93 ARG A N 1
ATOM 695 C CA . ARG A 1 93 ? -6.314 10.782 18.734 1.00 89.56 93 ARG A CA 1
ATOM 696 C C . ARG A 1 93 ? -6.604 12.275 18.891 1.00 89.56 93 ARG A C 1
ATOM 698 O O . ARG A 1 93 ? -6.995 12.691 19.976 1.00 89.56 93 ARG A O 1
ATOM 705 N N . GLN A 1 94 ? -6.422 13.076 17.844 1.00 91.38 94 GLN A N 1
ATOM 706 C CA . GLN A 1 94 ? -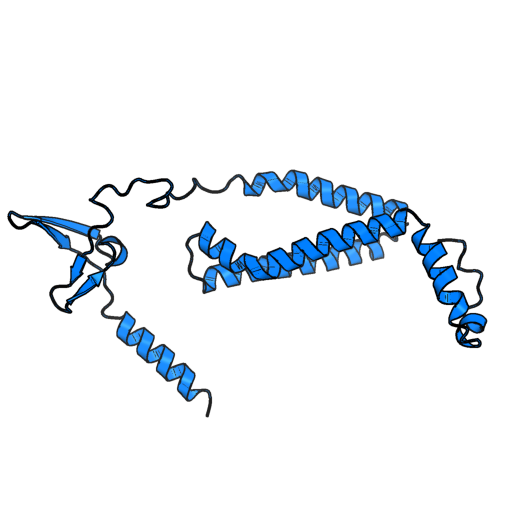6.682 14.516 17.911 1.00 91.38 94 GLN A CA 1
ATOM 707 C C . GLN A 1 94 ? -8.180 14.832 17.985 1.00 91.38 94 GLN A C 1
ATOM 709 O O . GLN A 1 94 ? -8.592 15.659 18.794 1.00 91.38 94 GLN A O 1
ATOM 714 N N . PHE A 1 95 ? -9.007 14.149 17.190 1.00 88.88 95 PHE A N 1
ATOM 715 C CA . PHE A 1 95 ? -10.445 14.424 17.119 1.00 88.88 95 PHE A CA 1
ATOM 716 C C . PHE A 1 95 ? -11.283 13.693 18.181 1.00 88.88 95 PHE A C 1
ATOM 718 O O . PHE A 1 95 ? -12.493 13.905 18.237 1.00 88.88 95 PHE A O 1
ATOM 725 N N . ASN A 1 96 ? -10.672 12.846 19.026 1.00 90.50 96 ASN A N 1
ATOM 726 C CA . ASN A 1 96 ? -11.356 12.042 20.052 1.00 90.50 96 ASN A CA 1
ATOM 727 C C . ASN A 1 96 ? -12.616 11.338 19.506 1.00 90.50 96 ASN A C 1
ATOM 729 O O . ASN A 1 96 ? -13.697 11.378 20.100 1.00 90.50 96 ASN A O 1
ATOM 733 N N . LEU A 1 97 ? -12.490 10.723 18.325 1.00 85.56 97 LEU A N 1
ATOM 734 C CA . LEU A 1 97 ? -13.626 10.150 17.606 1.00 85.56 97 LEU A CA 1
ATOM 735 C C . LEU A 1 97 ? -14.217 8.959 18.368 1.00 85.56 97 LEU A C 1
ATOM 737 O O . LEU A 1 97 ? -13.535 7.986 18.683 1.00 85.56 97 LEU A O 1
ATOM 741 N N . GLN A 1 98 ? -15.528 9.003 18.605 1.00 88.00 98 GLN A N 1
ATOM 742 C CA . GLN A 1 98 ? -16.274 7.854 19.119 1.00 88.00 98 GLN A CA 1
ATOM 743 C C . GLN A 1 98 ? -16.375 6.742 18.057 1.00 88.00 98 GLN A C 1
ATOM 745 O O . GLN A 1 98 ? -16.123 6.968 16.874 1.00 88.00 98 GLN A O 1
ATOM 750 N N . VAL A 1 99 ? -16.823 5.542 18.450 1.00 85.19 99 VAL A N 1
ATOM 751 C CA . VAL A 1 99 ? -16.920 4.353 17.569 1.00 85.19 99 VAL A CA 1
ATOM 752 C C . VAL A 1 99 ? -17.674 4.629 16.259 1.00 85.19 99 VAL A C 1
ATOM 754 O O . VAL A 1 99 ? -17.266 4.165 15.197 1.00 85.19 99 VAL A O 1
ATOM 757 N N . SER A 1 100 ? -18.729 5.446 16.311 1.00 86.56 100 SER A N 1
ATOM 758 C CA . SER A 1 100 ? -19.472 5.871 15.116 1.00 86.56 100 SER A CA 1
ATOM 759 C C . SER A 1 100 ? -18.637 6.764 14.183 1.00 86.56 100 SER A C 1
ATOM 761 O O . SER A 1 100 ? -18.696 6.619 12.965 1.00 86.56 100 SER A O 1
ATOM 763 N N . GLY A 1 101 ? -17.807 7.652 14.741 1.00 89.25 101 GLY A N 1
ATOM 764 C CA . GLY A 1 101 ? -16.886 8.498 13.979 1.00 89.25 101 GLY A CA 1
ATOM 765 C C . GLY A 1 101 ? -15.765 7.699 13.314 1.00 89.25 101 GLY A C 1
ATOM 766 O O . GLY A 1 101 ? -15.455 7.948 12.153 1.00 89.25 101 GLY A O 1
ATOM 767 N N . MET A 1 102 ? -15.222 6.689 14.002 1.00 88.94 102 MET A N 1
ATOM 768 C CA . MET A 1 102 ? -14.206 5.796 13.429 1.00 88.94 102 MET A CA 1
ATOM 769 C C . MET A 1 102 ? -14.739 5.029 12.212 1.00 88.94 102 MET A C 1
ATOM 771 O O . MET A 1 102 ? -14.083 4.989 11.176 1.00 88.94 102 MET A O 1
ATOM 775 N N . LEU A 1 103 ? -15.958 4.482 12.295 1.00 88.44 103 LEU A N 1
ATOM 776 C CA . LEU A 1 103 ? -16.584 3.790 11.161 1.00 88.44 103 LEU A CA 1
ATOM 777 C C . LEU A 1 103 ? -16.835 4.724 9.971 1.00 88.44 103 LEU A C 1
ATOM 779 O O . LEU A 1 103 ? -16.584 4.343 8.828 1.00 88.44 103 LEU A O 1
ATOM 783 N N . LYS A 1 104 ? -17.287 5.960 10.226 1.00 90.75 104 LYS A N 1
ATOM 784 C CA . LYS A 1 104 ? -17.464 6.969 9.170 1.00 90.75 104 LYS A CA 1
ATOM 785 C C . LYS A 1 104 ? -16.141 7.316 8.493 1.00 90.75 104 LYS A C 1
ATOM 787 O O . LYS A 1 104 ? -16.107 7.403 7.272 1.00 90.75 104 LYS A O 1
ATOM 792 N N . LEU A 1 105 ? -15.063 7.469 9.263 1.00 91.56 105 LEU A N 1
ATOM 793 C CA . LEU A 1 105 ? -13.732 7.752 8.727 1.00 91.56 105 LEU A CA 1
ATOM 794 C C . LEU A 1 105 ? -13.246 6.627 7.805 1.00 91.56 105 LEU A C 1
ATOM 796 O O . LEU A 1 105 ? -12.817 6.905 6.691 1.00 91.56 105 LEU A O 1
ATOM 800 N N . ILE A 1 106 ? -13.382 5.366 8.228 1.00 91.06 106 ILE A N 1
ATOM 801 C CA . ILE A 1 106 ? -13.009 4.195 7.416 1.00 91.06 106 ILE A CA 1
ATOM 802 C C . ILE A 1 106 ? -13.759 4.197 6.081 1.00 91.06 106 ILE A C 1
ATOM 804 O O . ILE A 1 106 ? -13.148 3.989 5.032 1.00 91.06 106 ILE A O 1
ATOM 808 N N . PHE A 1 107 ? -15.070 4.456 6.114 1.00 91.25 107 PHE A N 1
ATOM 809 C CA . PHE A 1 107 ? -15.888 4.523 4.907 1.00 91.25 107 PHE A CA 1
ATOM 810 C C . PHE A 1 107 ? -15.441 5.669 3.992 1.00 91.25 107 PHE A C 1
ATOM 812 O O . PHE A 1 107 ? -15.206 5.450 2.810 1.00 91.25 107 PHE A O 1
ATOM 819 N N . VAL A 1 108 ? -15.236 6.873 4.536 1.00 94.31 108 VAL A N 1
ATOM 820 C CA . VAL A 1 108 ? -14.741 8.028 3.769 1.00 94.31 108 VAL A CA 1
ATOM 821 C C . VAL A 1 108 ? -13.384 7.729 3.122 1.00 94.31 108 VAL A C 1
ATOM 823 O O . VAL A 1 108 ? -13.220 7.987 1.932 1.00 94.31 108 VAL A O 1
ATOM 826 N N . CYS A 1 109 ? -12.438 7.129 3.849 1.00 91.81 109 CYS A N 1
ATOM 827 C CA . CYS A 1 109 ? -11.132 6.752 3.303 1.00 91.81 109 CYS A CA 1
ATOM 828 C C . CYS A 1 109 ? -11.245 5.748 2.143 1.00 91.81 109 CYS A C 1
ATOM 830 O O . CYS A 1 109 ? -10.596 5.939 1.116 1.00 91.81 109 CYS A O 1
ATOM 832 N N . HIS A 1 110 ? -12.096 4.722 2.263 1.00 91.06 110 HIS A N 1
ATOM 833 C CA . HIS A 1 110 ? -12.321 3.753 1.182 1.00 91.06 110 HIS A CA 1
ATOM 834 C C . HIS A 1 110 ? -12.991 4.385 -0.041 1.00 91.06 110 HIS A C 1
ATOM 836 O O . HIS A 1 110 ? -12.636 4.067 -1.174 1.00 91.06 110 HIS A O 1
ATOM 842 N N . LEU A 1 111 ? -13.931 5.306 0.173 1.00 93.81 111 LEU A N 1
ATOM 843 C CA . LEU A 1 111 ? -14.592 6.040 -0.905 1.00 93.81 111 LEU A CA 1
ATOM 844 C C . LEU A 1 111 ? -13.598 6.927 -1.665 1.00 93.81 111 LEU A C 1
ATOM 846 O O . LEU A 1 111 ? -13.582 6.907 -2.893 1.00 93.81 111 LEU A O 1
ATOM 850 N N . ILE A 1 112 ? -12.720 7.641 -0.953 1.00 93.44 112 ILE A N 1
ATOM 851 C CA . ILE A 1 112 ? -11.643 8.431 -1.567 1.00 93.44 112 ILE A CA 1
ATOM 852 C C . ILE A 1 112 ? -10.698 7.523 -2.368 1.00 93.44 112 ILE A C 1
ATOM 854 O O . ILE A 1 112 ? -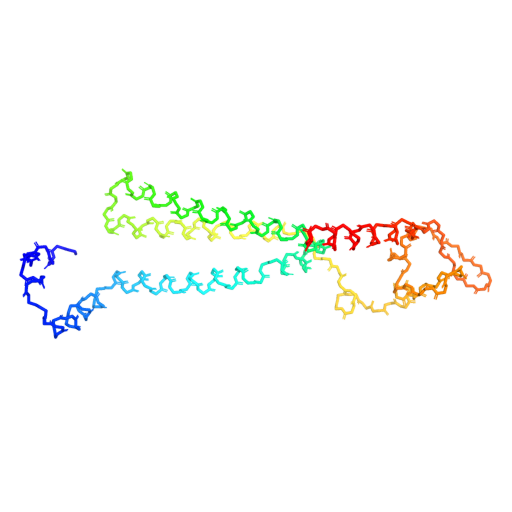10.363 7.847 -3.505 1.00 93.44 112 ILE A O 1
ATOM 858 N N . ALA A 1 113 ? -10.309 6.366 -1.823 1.00 90.69 113 ALA A N 1
ATOM 859 C CA . ALA A 1 113 ? -9.459 5.406 -2.529 1.00 90.69 113 ALA A CA 1
ATOM 860 C C . ALA A 1 113 ? -10.114 4.880 -3.821 1.00 90.69 113 ALA A C 1
ATOM 862 O O . ALA A 1 113 ? -9.463 4.814 -4.864 1.00 90.69 113 ALA A O 1
ATOM 863 N N . LEU A 1 114 ? -11.415 4.571 -3.783 1.00 90.88 114 LEU A N 1
ATOM 864 C CA . LEU A 1 114 ? -12.172 4.119 -4.954 1.00 90.88 114 LEU A CA 1
ATOM 865 C C . LEU A 1 114 ? -12.242 5.204 -6.038 1.00 90.88 114 LEU A C 1
ATOM 867 O O . LEU A 1 114 ? -12.065 4.905 -7.217 1.00 90.88 114 LEU A O 1
ATOM 871 N N . ILE A 1 115 ? -12.423 6.468 -5.645 1.00 92.44 115 ILE A N 1
ATOM 872 C CA . ILE A 1 115 ? -12.421 7.618 -6.565 1.00 92.44 115 ILE A CA 1
ATOM 873 C C . ILE A 1 115 ? -11.031 7.854 -7.180 1.00 92.44 115 ILE A C 1
ATOM 875 O O . ILE A 1 115 ? -10.944 8.263 -8.335 1.00 92.44 115 ILE A O 1
ATOM 879 N N . LEU A 1 116 ? -9.947 7.585 -6.445 1.00 89.25 116 LEU A N 1
ATOM 880 C CA . LEU A 1 116 ? -8.567 7.750 -6.928 1.00 89.25 116 LEU A CA 1
ATOM 881 C C . LEU A 1 116 ? -8.046 6.558 -7.746 1.00 89.25 116 LEU A C 1
ATOM 883 O O . LEU A 1 116 ? -7.090 6.706 -8.503 1.00 89.25 116 LEU A O 1
ATOM 887 N N . THR A 1 117 ? -8.671 5.386 -7.636 1.00 87.00 117 THR A N 1
ATOM 888 C CA . THR A 1 117 ? -8.319 4.181 -8.408 1.00 87.00 117 THR A CA 1
ATOM 889 C C . THR A 1 117 ? -8.234 4.406 -9.935 1.00 87.00 117 THR A C 1
ATOM 891 O O . THR A 1 117 ? -7.251 3.959 -10.528 1.00 87.00 117 THR A O 1
ATOM 894 N N . PRO A 1 118 ? -9.161 5.121 -10.613 1.00 85.19 118 PRO A N 1
ATOM 895 C CA . PRO A 1 118 ? -9.053 5.381 -12.053 1.00 85.19 118 PRO A CA 1
ATOM 896 C C . PRO A 1 118 ? -7.839 6.228 -12.462 1.00 85.19 118 PRO A C 1
ATOM 898 O O . PRO A 1 118 ? -7.468 6.197 -13.633 1.00 85.19 118 PRO A O 1
ATOM 901 N N . CYS A 1 119 ? -7.165 6.933 -11.544 1.00 80.12 119 CYS A N 1
ATOM 902 C CA . CYS A 1 119 ? -5.926 7.648 -11.869 1.00 80.12 119 CYS A CA 1
ATOM 903 C C . CYS A 1 119 ? -4.811 6.693 -12.326 1.00 80.12 119 CYS A C 1
ATOM 905 O O . CYS A 1 119 ? -3.989 7.069 -13.158 1.00 80.12 119 CYS A O 1
ATOM 907 N N . PHE A 1 120 ? -4.815 5.445 -11.844 1.00 69.81 120 PHE A N 1
ATOM 908 C CA . PHE A 1 120 ? -3.882 4.407 -12.291 1.00 69.81 120 PHE A CA 1
ATOM 909 C C . PHE A 1 120 ? -4.215 3.860 -13.686 1.00 69.81 120 PHE A C 1
ATOM 911 O O . PHE A 1 120 ? -3.375 3.223 -14.308 1.00 69.81 120 PHE A O 1
ATOM 918 N N . LEU A 1 121 ? -5.418 4.117 -14.212 1.00 68.69 121 LEU A N 1
ATOM 919 C CA . LEU A 1 121 ? -5.788 3.724 -15.576 1.00 68.69 121 LEU A CA 1
ATOM 920 C C . LEU A 1 121 ? -5.275 4.709 -16.632 1.00 68.69 121 LEU A C 1
ATOM 922 O O . LEU A 1 121 ? -5.287 4.382 -17.815 1.00 68.69 121 LEU A O 1
ATOM 926 N N . ILE A 1 122 ? -4.751 5.872 -16.225 1.00 71.06 122 ILE A N 1
ATOM 927 C CA . ILE A 1 122 ? -4.032 6.814 -17.103 1.00 71.06 122 ILE A CA 1
ATOM 928 C C . ILE A 1 122 ? -2.586 6.318 -17.316 1.00 71.06 122 ILE A C 1
ATOM 930 O O . ILE A 1 122 ? -1.620 7.081 -17.340 1.00 71.06 122 ILE A O 1
ATOM 934 N N . GLN A 1 123 ? -2.408 5.002 -17.425 1.00 65.81 123 GLN A N 1
ATOM 935 C CA . GLN A 1 123 ? -1.130 4.416 -17.786 1.00 65.81 123 GLN A CA 1
ATOM 936 C C . GLN A 1 123 ? -0.879 4.693 -19.276 1.00 65.81 123 GLN A C 1
ATOM 938 O O . GLN A 1 123 ? -1.800 4.672 -20.095 1.00 65.81 123 GLN A O 1
ATOM 943 N N . CYS A 1 124 ? 0.383 4.956 -19.626 1.00 63.59 124 CYS A N 1
ATOM 944 C CA . CYS A 1 124 ? 0.837 5.042 -21.015 1.00 63.59 124 CYS A CA 1
ATOM 945 C C . CYS A 1 124 ? 0.336 3.847 -21.848 1.00 63.59 124 CYS A C 1
ATOM 947 O O . CYS A 1 124 ? 0.125 2.770 -21.282 1.00 63.59 124 CYS A O 1
ATOM 949 N N . PRO A 1 125 ? 0.197 4.003 -23.181 1.00 61.34 125 PRO A N 1
ATOM 950 C CA . PRO A 1 125 ? -0.228 2.911 -24.048 1.00 61.34 125 PRO A CA 1
ATOM 951 C C . PRO A 1 125 ? 0.615 1.667 -23.764 1.00 61.34 125 PRO A C 1
ATOM 953 O O . PRO A 1 125 ? 1.847 1.753 -23.682 1.00 61.34 125 PRO A O 1
ATOM 956 N N . ALA A 1 126 ? -0.073 0.540 -23.559 1.00 57.59 126 ALA A N 1
ATOM 957 C CA . ALA A 1 126 ? 0.548 -0.747 -23.288 1.00 57.59 126 ALA A CA 1
ATOM 958 C C . ALA A 1 126 ? 1.662 -0.990 -24.312 1.00 57.59 126 ALA A C 1
ATOM 960 O O . ALA A 1 126 ? 1.453 -0.857 -25.518 1.00 57.59 126 ALA A O 1
ATOM 961 N N . ARG A 1 127 ? 2.872 -1.276 -23.827 1.00 58.69 127 ARG A N 1
ATOM 962 C CA . ARG A 1 127 ? 3.996 -1.611 -24.701 1.00 58.69 127 ARG A CA 1
ATOM 963 C C . ARG A 1 127 ? 3.702 -2.948 -25.363 1.00 58.69 127 ARG A C 1
ATOM 965 O O . ARG A 1 127 ? 3.338 -3.910 -24.691 1.00 58.69 127 ARG A O 1
ATOM 972 N N . ASP A 1 128 ? 3.882 -3.007 -26.673 1.00 59.56 128 ASP A N 1
ATOM 973 C CA . ASP A 1 128 ? 3.645 -4.237 -27.405 1.00 59.56 128 ASP A CA 1
ATOM 974 C C . ASP A 1 128 ? 4.717 -5.286 -27.096 1.00 59.56 128 ASP A C 1
ATOM 976 O O . ASP A 1 128 ? 5.902 -5.111 -27.395 1.00 59.56 128 ASP A O 1
ATOM 980 N N . PHE A 1 129 ? 4.280 -6.406 -26.526 1.00 57.91 129 PHE A N 1
ATOM 981 C CA . PHE A 1 129 ? 5.121 -7.574 -26.300 1.00 57.91 129 PHE A CA 1
ATOM 982 C C . PHE A 1 129 ? 5.162 -8.438 -27.561 1.00 57.91 129 PHE A C 1
ATOM 984 O O . PHE A 1 129 ? 4.122 -8.855 -28.087 1.00 57.91 129 PHE A O 1
ATOM 991 N N . ILE A 1 130 ? 6.372 -8.718 -28.050 1.00 57.78 130 ILE A N 1
ATOM 992 C CA . ILE A 1 130 ? 6.568 -9.598 -29.205 1.00 57.78 130 ILE A CA 1
ATOM 993 C C . ILE A 1 130 ? 6.221 -11.030 -28.789 1.00 57.78 130 ILE A C 1
ATOM 995 O O . ILE A 1 130 ? 6.702 -11.506 -27.765 1.00 57.78 130 ILE A O 1
ATOM 999 N N . GLY A 1 131 ? 5.359 -11.688 -29.561 1.00 57.94 131 GLY A N 1
ATOM 1000 C CA . GLY A 1 131 ? 4.824 -13.017 -29.265 1.00 57.94 131 GLY A CA 1
ATOM 1001 C C . GLY A 1 131 ? 3.450 -13.031 -28.587 1.00 57.94 131 GLY A C 1
ATOM 1002 O O . GLY A 1 131 ? 2.829 -14.088 -28.560 1.00 57.94 131 GLY A O 1
ATOM 1003 N N . ILE A 1 132 ? 2.949 -11.888 -28.089 1.00 60.53 132 ILE A N 1
ATOM 1004 C CA . ILE A 1 132 ? 1.585 -11.760 -27.532 1.00 60.53 132 ILE A CA 1
ATOM 1005 C C . ILE A 1 132 ? 0.771 -10.720 -28.312 1.00 60.53 132 ILE A C 1
ATOM 1007 O O . ILE A 1 132 ? -0.279 -11.054 -28.850 1.00 60.53 132 ILE A O 1
ATOM 1011 N N . ASN A 1 133 ? 1.258 -9.474 -28.396 1.00 66.44 133 ASN A N 1
ATOM 1012 C CA . ASN A 1 133 ? 0.554 -8.369 -29.067 1.00 66.44 133 ASN A CA 1
ATOM 1013 C C . ASN A 1 133 ? 1.114 -8.078 -30.471 1.00 66.44 133 ASN A C 1
ATOM 1015 O O . ASN A 1 133 ? 0.411 -7.569 -31.339 1.00 66.44 133 ASN A O 1
ATOM 1019 N N . LEU A 1 134 ? 2.380 -8.437 -30.714 1.00 63.81 134 LEU A N 1
ATOM 1020 C CA . LEU A 1 134 ? 3.021 -8.386 -32.028 1.00 63.81 134 LEU A CA 1
ATOM 1021 C C . LEU A 1 134 ? 3.348 -9.802 -32.496 1.00 63.81 134 LEU A C 1
ATOM 1023 O O . LEU A 1 134 ? 3.984 -10.564 -31.766 1.00 63.81 134 LEU A O 1
ATOM 1027 N N . SER A 1 135 ? 2.983 -10.130 -33.736 1.00 63.38 135 SER A N 1
ATOM 1028 C CA . SER A 1 135 ? 3.484 -11.342 -34.389 1.00 63.38 135 SER A CA 1
ATOM 1029 C C . SER A 1 135 ? 5.011 -11.276 -34.503 1.00 63.38 135 SER A C 1
ATOM 1031 O O . SER A 1 135 ? 5.577 -10.187 -34.664 1.00 63.38 135 SER A O 1
ATOM 1033 N N . TYR A 1 136 ? 5.676 -12.432 -34.448 1.00 61.84 136 TYR A N 1
ATOM 1034 C CA . TYR A 1 136 ? 7.072 -12.572 -34.863 1.00 61.84 136 TYR A CA 1
ATOM 1035 C C . TYR A 1 136 ? 7.150 -12.319 -36.376 1.00 61.84 136 TYR A C 1
ATOM 1037 O O . TYR A 1 136 ? 7.294 -13.233 -37.177 1.00 61.84 136 TYR A O 1
ATOM 1045 N N . ASN A 1 137 ? 7.009 -11.063 -36.799 1.00 53.28 137 ASN A N 1
ATOM 1046 C CA . ASN A 1 137 ? 7.440 -10.676 -38.127 1.00 53.28 137 ASN A CA 1
ATOM 1047 C C . ASN A 1 137 ? 8.957 -10.866 -38.152 1.00 53.28 137 ASN A C 1
ATOM 1049 O O . ASN A 1 137 ? 9.664 -10.339 -37.286 1.00 53.28 137 ASN A O 1
ATOM 1053 N N . ASN A 1 138 ? 9.421 -11.640 -39.132 1.00 51.84 138 ASN A N 1
ATOM 1054 C CA . ASN A 1 138 ? 10.787 -12.141 -39.339 1.00 51.84 138 ASN A CA 1
ATOM 1055 C C . ASN A 1 138 ? 11.842 -11.040 -39.604 1.00 51.84 138 ASN A C 1
ATOM 1057 O O . ASN A 1 138 ? 12.766 -11.242 -40.379 1.00 51.84 138 ASN A O 1
ATOM 1061 N N . HIS A 1 139 ? 11.666 -9.850 -39.027 1.00 51.88 139 HIS A N 1
ATOM 1062 C CA . HIS A 1 139 ? 12.514 -8.671 -39.198 1.00 51.88 139 HIS A CA 1
ATOM 1063 C C . HIS A 1 139 ? 12.879 -7.988 -37.867 1.00 51.88 139 HIS A C 1
ATOM 1065 O O . HIS A 1 139 ? 13.607 -7.000 -37.873 1.00 51.88 139 HIS A O 1
ATOM 1071 N N . LYS A 1 140 ? 12.353 -8.457 -36.717 1.00 50.09 140 LYS A N 1
ATOM 1072 C CA . LYS A 1 140 ? 12.667 -7.888 -35.384 1.00 50.09 140 LYS A CA 1
ATOM 1073 C C . LYS A 1 140 ? 13.464 -8.833 -34.474 1.00 50.09 140 LYS A C 1
ATOM 1075 O O . LYS A 1 140 ? 14.158 -8.362 -33.579 1.00 50.09 140 LYS A O 1
ATOM 1080 N N . TRP A 1 141 ? 13.411 -10.136 -34.746 1.00 51.56 141 TRP A N 1
ATOM 1081 C CA . TRP A 1 141 ? 14.240 -11.171 -34.118 1.00 51.56 141 TRP A CA 1
ATOM 1082 C C . TRP A 1 141 ? 15.249 -11.725 -35.122 1.00 51.56 141 TRP A C 1
ATOM 1084 O O . TRP A 1 141 ? 15.326 -12.931 -35.326 1.00 51.56 141 TRP A O 1
ATOM 1094 N N . ASP A 1 142 ? 15.989 -10.833 -35.776 1.00 62.19 142 ASP A N 1
ATOM 1095 C CA . ASP A 1 142 ? 17.191 -11.231 -36.500 1.00 62.19 142 ASP A CA 1
ATOM 1096 C C . ASP A 1 142 ? 18.352 -11.172 -35.503 1.00 62.19 142 ASP A C 1
ATOM 1098 O O . ASP A 1 142 ? 18.791 -10.068 -35.150 1.00 62.19 142 ASP A O 1
ATOM 1102 N N . PRO A 1 143 ? 18.811 -12.322 -34.968 1.00 70.56 143 PRO A N 1
ATOM 1103 C CA . PRO A 1 143 ? 19.959 -12.328 -34.083 1.00 70.56 143 PRO A CA 1
ATOM 1104 C C . PRO A 1 143 ? 21.165 -11.784 -34.847 1.00 70.56 143 PRO A C 1
ATOM 1106 O O . PRO A 1 143 ? 21.495 -12.255 -35.937 1.00 70.56 143 PRO A O 1
ATOM 1109 N N . VAL A 1 144 ? 21.822 -10.773 -34.283 1.00 75.31 144 VAL A N 1
ATOM 1110 C CA . VAL A 1 144 ? 23.006 -10.164 -34.896 1.00 75.31 144 VAL A CA 1
ATOM 1111 C C . VAL A 1 144 ? 24.253 -10.725 -34.236 1.00 75.31 144 VAL A C 1
ATOM 1113 O O . VAL A 1 144 ? 24.333 -10.810 -33.014 1.00 75.31 144 VAL A O 1
ATOM 1116 N N . CYS A 1 145 ? 25.234 -11.119 -35.039 1.00 74.94 145 CYS A N 1
ATOM 1117 C CA . CYS A 1 145 ? 26.514 -11.608 -34.542 1.00 74.94 145 CYS A CA 1
ATOM 1118 C C . CYS A 1 145 ? 27.587 -10.537 -34.735 1.00 74.94 145 CYS A C 1
ATOM 1120 O O . CYS A 1 145 ? 27.765 -10.016 -35.841 1.00 74.94 145 CYS A O 1
ATOM 1122 N N . HIS A 1 146 ? 28.310 -10.207 -33.665 1.00 74.44 146 HIS A N 1
ATOM 1123 C CA . HIS A 1 146 ? 29.441 -9.297 -33.748 1.00 74.44 146 HIS A CA 1
ATOM 1124 C C . HIS A 1 146 ? 30.653 -10.032 -34.334 1.00 74.44 146 HIS A C 1
ATOM 1126 O O . HIS A 1 146 ? 31.210 -10.941 -33.719 1.00 74.44 146 HIS A O 1
ATOM 1132 N N . LYS A 1 147 ? 31.089 -9.624 -35.531 1.00 71.56 147 LYS A N 1
ATOM 1133 C CA . LYS A 1 147 ? 32.148 -10.317 -36.286 1.00 71.56 147 LYS A CA 1
ATOM 1134 C C . LYS A 1 147 ? 33.507 -10.365 -35.570 1.00 71.56 147 LYS A C 1
ATOM 1136 O O . LYS A 1 147 ? 34.269 -11.286 -35.837 1.00 71.56 147 LYS A O 1
ATOM 1141 N N . GLY A 1 148 ? 33.811 -9.408 -34.689 1.00 68.00 148 GLY A N 1
ATOM 1142 C CA . GLY A 1 148 ? 35.100 -9.338 -33.983 1.00 68.00 148 GLY A CA 1
ATOM 1143 C C . GLY A 1 148 ? 35.235 -10.280 -32.781 1.00 68.00 148 GLY A C 1
ATOM 1144 O O . GLY A 1 148 ? 36.340 -10.681 -32.439 1.00 68.00 148 GLY A O 1
ATOM 1145 N N . THR A 1 149 ? 34.121 -10.661 -32.155 1.00 70.94 149 THR A N 1
ATOM 1146 C CA . THR A 1 149 ? 34.078 -11.380 -30.869 1.00 70.94 149 THR A CA 1
ATOM 1147 C C . THR A 1 149 ? 33.279 -12.678 -30.954 1.00 70.94 149 THR A C 1
ATOM 1149 O O . THR A 1 149 ? 33.405 -13.529 -30.081 1.00 70.94 149 THR A O 1
ATOM 1152 N N . GLY A 1 150 ? 32.456 -12.849 -31.995 1.00 71.69 150 GLY A N 1
ATOM 1153 C CA . GLY A 1 150 ? 31.608 -14.025 -32.193 1.00 71.69 150 GLY A CA 1
ATOM 1154 C C . GLY A 1 150 ? 30.362 -14.068 -31.302 1.00 71.69 150 GLY A C 1
ATOM 1155 O O . GLY A 1 150 ? 29.602 -15.033 -31.371 1.00 71.69 150 GLY A O 1
ATOM 1156 N N . TYR A 1 151 ? 30.117 -13.042 -30.478 1.00 69.56 151 TYR A N 1
ATOM 1157 C CA . TYR A 1 151 ? 28.919 -12.978 -29.643 1.00 69.56 151 TYR A CA 1
ATOM 1158 C C . TYR A 1 151 ? 27.672 -12.697 -30.480 1.00 69.56 151 TYR A C 1
ATOM 1160 O O . TYR A 1 151 ? 27.645 -11.787 -31.312 1.00 69.56 151 TYR A O 1
ATOM 1168 N N . THR A 1 152 ? 26.623 -13.481 -30.229 1.00 73.06 152 THR A N 1
ATOM 1169 C CA . THR A 1 152 ? 25.316 -13.330 -30.873 1.00 73.06 152 THR A CA 1
ATOM 1170 C C . THR A 1 152 ? 24.354 -12.628 -29.921 1.00 73.06 152 THR A C 1
ATOM 1172 O O . THR A 1 152 ? 24.104 -13.101 -28.814 1.00 73.06 152 THR A O 1
ATOM 1175 N N . PHE A 1 153 ? 23.804 -11.501 -30.356 1.00 69.56 153 PHE A N 1
ATOM 1176 C CA . PHE A 1 153 ? 22.797 -10.732 -29.637 1.00 69.56 153 PHE A CA 1
ATOM 1177 C C . PHE A 1 153 ? 21.408 -11.124 -30.125 1.00 69.56 153 PHE A C 1
ATOM 1179 O O . PHE A 1 153 ? 21.210 -11.380 -31.312 1.00 69.56 153 PHE A O 1
ATOM 1186 N N . TYR A 1 154 ? 20.423 -11.126 -29.225 1.00 67.81 154 TYR A N 1
ATOM 1187 C CA . TYR A 1 154 ? 19.060 -11.538 -29.574 1.00 67.81 154 TYR A CA 1
ATOM 1188 C C . TYR A 1 154 ? 18.385 -10.612 -30.603 1.00 67.81 154 TYR A C 1
ATOM 1190 O O . TYR A 1 154 ? 17.433 -11.022 -31.262 1.00 67.81 154 TYR A O 1
ATOM 1198 N N . SER A 1 155 ? 18.840 -9.359 -30.719 1.00 73.19 155 SER A N 1
ATOM 1199 C CA . SER A 1 155 ? 18.397 -8.398 -31.735 1.00 73.19 155 SER A CA 1
ATOM 1200 C C . SER A 1 155 ? 19.422 -7.273 -31.917 1.00 73.19 155 SER A C 1
ATOM 1202 O O . SER A 1 155 ? 20.221 -6.999 -31.018 1.00 73.19 155 SER A O 1
ATOM 1204 N N . ALA A 1 156 ? 19.352 -6.564 -33.047 1.00 74.31 156 ALA A N 1
ATOM 1205 C CA . ALA A 1 156 ? 20.167 -5.373 -33.312 1.00 74.31 156 ALA A CA 1
ATOM 1206 C C . ALA A 1 156 ? 19.944 -4.230 -32.305 1.00 74.31 156 ALA A C 1
ATOM 1208 O O . ALA A 1 156 ? 20.878 -3.517 -31.950 1.00 74.31 156 ALA A O 1
ATOM 1209 N N . CYS A 1 157 ? 18.716 -4.091 -31.795 1.00 70.31 157 CYS A N 1
ATOM 1210 C CA . CYS A 1 157 ? 18.387 -3.102 -30.770 1.00 70.31 157 CYS A CA 1
ATOM 1211 C C . CYS A 1 157 ? 19.091 -3.412 -29.444 1.00 70.31 157 CYS A C 1
ATOM 1213 O O . CYS A 1 157 ? 19.626 -2.510 -28.805 1.00 70.31 157 CYS A O 1
ATOM 1215 N N . TYR A 1 158 ? 19.153 -4.690 -29.056 1.00 72.44 158 TYR A N 1
ATOM 1216 C CA . TYR A 1 158 ? 19.911 -5.103 -27.875 1.00 72.44 158 TYR A CA 1
ATOM 1217 C C . TYR A 1 158 ? 21.410 -4.880 -28.033 1.00 72.44 158 TYR A C 1
ATOM 1219 O O . TYR A 1 158 ? 22.088 -4.543 -27.070 1.00 72.44 158 TYR A O 1
ATOM 1227 N N . ALA A 1 159 ? 21.904 -5.012 -29.264 1.00 71.88 159 ALA A N 1
ATOM 1228 C CA . ALA A 1 159 ? 23.275 -4.680 -29.603 1.00 71.88 159 ALA A CA 1
ATOM 1229 C C . ALA A 1 159 ? 23.545 -3.154 -29.657 1.00 71.88 159 ALA A C 1
ATOM 1231 O O . ALA A 1 159 ? 24.646 -2.729 -30.004 1.00 71.88 159 ALA A O 1
ATOM 1232 N N . GLY A 1 160 ? 22.562 -2.308 -29.328 1.00 73.62 160 GLY A N 1
ATOM 1233 C CA . GLY A 1 160 ? 22.716 -0.854 -29.319 1.00 73.62 160 GLY A CA 1
ATOM 1234 C C . GLY A 1 160 ? 22.952 -0.248 -30.703 1.00 73.62 160 GLY A C 1
ATOM 1235 O O . GLY A 1 160 ? 23.486 0.853 -30.780 1.00 73.62 160 GLY A O 1
ATOM 1236 N N . CYS A 1 161 ? 22.607 -0.959 -31.779 1.00 77.75 161 CYS A N 1
ATOM 1237 C CA . CYS A 1 161 ? 22.744 -0.479 -33.152 1.00 77.75 161 CYS A CA 1
ATOM 1238 C C . CYS A 1 161 ? 21.639 0.512 -33.491 1.00 77.75 161 CYS A C 1
ATOM 1240 O O . CYS A 1 161 ? 20.457 0.242 -33.259 1.00 77.75 161 CYS A O 1
ATOM 1242 N N . THR A 1 162 ? 22.033 1.649 -34.055 1.00 76.69 162 THR A N 1
ATOM 1243 C CA . THR A 1 162 ? 21.108 2.719 -34.449 1.00 76.69 162 THR A CA 1
ATOM 1244 C C . THR A 1 162 ? 20.920 2.802 -35.961 1.00 76.69 162 THR A C 1
ATOM 1246 O O . THR A 1 162 ? 19.836 3.181 -36.404 1.00 76.69 162 THR A O 1
ATOM 1249 N N . ASP A 1 163 ? 21.902 2.341 -36.741 1.00 78.50 163 ASP A N 1
ATOM 1250 C CA . ASP A 1 163 ? 21.898 2.400 -38.201 1.00 78.50 163 ASP A CA 1
ATOM 1251 C C . ASP A 1 163 ? 21.947 1.001 -38.837 1.00 78.50 163 ASP A C 1
ATOM 1253 O O . ASP A 1 163 ? 22.374 0.017 -38.227 1.00 78.50 163 ASP A O 1
ATOM 1257 N N . TRP A 1 164 ? 21.504 0.893 -40.092 1.00 80.88 164 TRP A N 1
ATOM 1258 C CA . TRP A 1 164 ? 21.596 -0.338 -40.878 1.00 80.88 164 TRP A CA 1
ATOM 1259 C C . TRP A 1 164 ? 21.933 -0.049 -42.340 1.00 80.88 164 TRP A C 1
ATOM 1261 O O . TRP A 1 164 ? 21.491 0.934 -42.930 1.00 80.88 164 TRP A O 1
ATOM 1271 N N . VAL A 1 165 ? 22.695 -0.956 -42.946 1.00 81.62 165 VAL A N 1
ATOM 1272 C CA . VAL A 1 165 ? 23.129 -0.905 -44.340 1.00 81.62 165 VAL A CA 1
ATOM 1273 C C . VAL A 1 165 ? 22.793 -2.233 -45.005 1.00 81.62 165 VAL A C 1
ATOM 1275 O O . VAL A 1 165 ? 23.152 -3.304 -44.519 1.00 81.62 165 VAL A O 1
ATOM 1278 N N . ARG A 1 166 ? 22.105 -2.191 -46.146 1.00 82.31 166 ARG A N 1
ATOM 1279 C CA . ARG A 1 166 ? 21.798 -3.386 -46.941 1.00 82.31 166 ARG A CA 1
ATOM 1280 C C . ARG A 1 166 ? 22.786 -3.511 -48.094 1.00 82.31 166 ARG A C 1
ATOM 1282 O O . ARG A 1 166 ? 22.869 -2.618 -48.929 1.00 82.31 166 ARG A O 1
ATOM 1289 N N . ASN A 1 167 ? 23.489 -4.636 -48.159 1.00 82.06 167 ASN A N 1
ATOM 1290 C CA . ASN A 1 167 ? 24.375 -4.988 -49.266 1.00 82.06 167 ASN A CA 1
ATOM 1291 C C . ASN A 1 167 ? 23.872 -6.264 -49.974 1.00 82.06 167 ASN A C 1
ATOM 1293 O O . ASN A 1 167 ? 22.953 -6.935 -49.504 1.00 82.06 167 ASN A O 1
ATOM 1297 N N . SER A 1 168 ? 24.506 -6.627 -51.088 1.00 78.50 168 SER A N 1
ATOM 1298 C CA . SER A 1 168 ? 24.270 -7.857 -51.863 1.00 78.50 168 SER A CA 1
ATOM 1299 C C . SER A 1 168 ? 24.395 -9.153 -51.045 1.00 78.50 168 SER A C 1
ATOM 1301 O O . SER A 1 168 ? 23.819 -10.168 -51.421 1.00 78.50 168 SER A O 1
ATOM 1303 N N . SER A 1 169 ? 25.110 -9.118 -49.917 1.00 74.00 169 SER A N 1
ATOM 1304 C CA . SER A 1 169 ? 25.313 -10.258 -49.009 1.00 74.00 169 SER A CA 1
ATOM 1305 C C . SER A 1 169 ? 24.358 -10.293 -47.805 1.00 74.00 169 SER A C 1
ATOM 1307 O O . SER A 1 169 ? 24.460 -11.213 -47.000 1.00 74.00 169 SER A O 1
ATOM 1309 N N . GLY A 1 170 ? 23.479 -9.296 -47.635 1.00 74.88 170 GLY A N 1
ATOM 1310 C CA . GLY A 1 170 ? 22.555 -9.208 -46.496 1.00 74.88 170 GLY A CA 1
ATOM 1311 C C . GLY A 1 170 ? 22.478 -7.822 -45.845 1.00 74.88 170 GLY A C 1
ATOM 1312 O O . GLY A 1 170 ? 22.994 -6.834 -46.370 1.00 74.88 170 GLY A O 1
ATOM 1313 N N . ILE A 1 171 ? 21.798 -7.750 -44.698 1.00 78.69 171 ILE A N 1
ATOM 1314 C CA . ILE A 1 171 ? 21.648 -6.534 -43.885 1.00 78.69 171 ILE A CA 1
ATOM 1315 C C . ILE A 1 171 ? 22.737 -6.523 -42.809 1.00 78.69 171 ILE A C 1
ATOM 1317 O O . ILE A 1 171 ? 22.914 -7.503 -42.090 1.00 78.69 171 ILE A O 1
ATOM 1321 N N . TYR A 1 172 ? 23.445 -5.407 -42.698 1.00 79.50 172 TYR A N 1
ATOM 1322 C CA . TYR A 1 172 ? 24.446 -5.136 -41.676 1.00 79.50 172 TYR A CA 1
ATOM 1323 C C . TYR A 1 172 ? 23.952 -4.004 -40.785 1.00 79.50 172 TYR A C 1
ATOM 1325 O O . TYR A 1 172 ? 23.352 -3.055 -41.278 1.00 79.50 172 TYR A O 1
ATOM 1333 N N . TRP A 1 173 ? 24.197 -4.109 -39.485 1.00 77.69 173 TRP A N 1
ATOM 1334 C CA . TRP A 1 173 ? 23.861 -3.071 -38.516 1.00 77.69 173 TRP A CA 1
ATOM 1335 C C . TRP A 1 173 ? 25.132 -2.312 -38.137 1.00 77.69 173 TRP A C 1
ATOM 1337 O O . TRP A 1 173 ? 26.173 -2.938 -37.934 1.00 77.69 173 TRP A O 1
ATOM 1347 N N . ASP A 1 174 ? 25.042 -0.986 -38.099 1.00 75.00 174 ASP A N 1
ATOM 1348 C CA . ASP A 1 174 ? 26.149 -0.064 -37.841 1.00 75.00 174 ASP A CA 1
ATOM 1349 C C . ASP A 1 174 ? 25.786 0.881 -36.683 1.00 75.00 174 ASP A C 1
ATOM 1351 O O . ASP A 1 174 ? 24.641 0.908 -36.213 1.00 75.00 174 ASP A O 1
ATOM 1355 N N . ASN A 1 175 ? 26.774 1.631 -36.193 1.00 74.12 175 ASN A N 1
ATOM 1356 C CA . ASN A 1 175 ? 26.616 2.559 -35.078 1.00 74.12 175 ASN A CA 1
ATOM 1357 C C . ASN A 1 175 ? 26.049 1.846 -33.830 1.00 74.12 175 ASN A C 1
ATOM 1359 O O . ASN A 1 175 ? 25.092 2.288 -33.186 1.00 74.12 175 ASN A O 1
ATOM 1363 N N . CYS A 1 176 ? 26.612 0.661 -33.566 1.00 74.69 176 CYS A N 1
ATOM 1364 C CA . CYS A 1 176 ? 26.288 -0.205 -32.441 1.00 74.69 176 CYS A CA 1
ATOM 1365 C C . CYS A 1 176 ? 27.100 0.197 -31.218 1.00 74.69 176 CYS A C 1
ATOM 1367 O O . CYS A 1 176 ? 28.318 0.038 -31.192 1.00 74.69 176 CYS A O 1
ATOM 1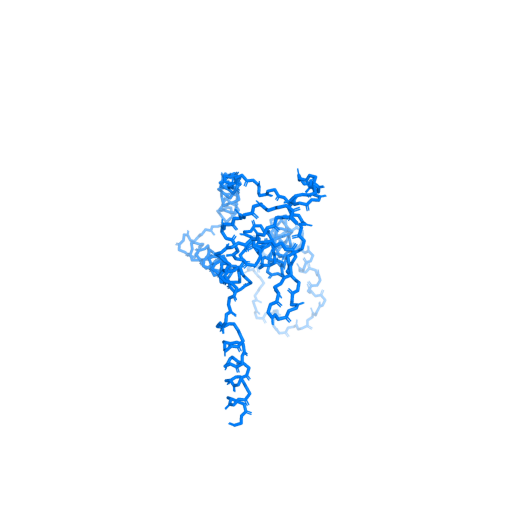369 N N . VAL A 1 177 ? 26.421 0.653 -30.171 1.00 72.69 177 VAL A N 1
ATOM 1370 C CA . VAL A 1 177 ? 27.049 1.090 -28.914 1.00 72.69 177 VAL A CA 1
ATOM 1371 C C . VAL A 1 177 ? 27.301 -0.101 -27.973 1.00 72.69 177 VAL A C 1
ATOM 1373 O O . VAL A 1 177 ? 27.159 0.003 -26.758 1.00 72.69 177 VAL A O 1
ATOM 1376 N N . CYS A 1 178 ? 27.645 -1.274 -28.517 1.00 59.41 178 CYS A N 1
ATOM 1377 C CA . CYS A 1 178 ? 27.948 -2.474 -27.731 1.00 59.41 178 CYS A CA 1
ATOM 1378 C C . CYS A 1 178 ? 29.289 -2.352 -26.988 1.00 59.41 178 CYS A C 1
ATOM 1380 O O . CYS A 1 178 ? 30.297 -2.912 -27.390 1.00 59.41 178 CYS A O 1
ATOM 1382 N N . PHE A 1 179 ? 29.252 -1.584 -25.904 1.00 55.31 179 PHE A N 1
ATOM 1383 C CA . PHE A 1 179 ? 29.947 -1.705 -24.627 1.00 55.31 179 PHE A CA 1
ATOM 1384 C C . PHE A 1 179 ? 31.288 -2.481 -24.580 1.00 55.31 179 PHE A C 1
ATOM 1386 O O . PHE A 1 179 ? 31.400 -3.523 -23.933 1.00 55.31 179 PHE A O 1
ATOM 1393 N N . ASP A 1 180 ? 32.354 -1.863 -25.095 1.00 51.56 180 ASP A N 1
ATOM 1394 C CA . ASP A 1 180 ? 33.731 -2.121 -24.627 1.00 51.56 180 ASP A CA 1
ATOM 1395 C C . ASP A 1 180 ? 33.925 -1.752 -23.128 1.00 51.56 180 ASP A C 1
ATOM 1397 O O . ASP A 1 180 ? 34.913 -2.130 -22.506 1.00 51.56 180 ASP A O 1
ATOM 1401 N N . GLU A 1 181 ? 32.961 -1.070 -22.494 1.00 53.47 181 GLU A N 1
ATOM 1402 C CA . GLU A 1 181 ? 32.995 -0.670 -21.071 1.00 53.47 181 GLU A CA 1
ATOM 1403 C C . GLU A 1 181 ? 32.267 -1.623 -20.076 1.00 53.47 181 GLU A C 1
ATOM 1405 O O . GLU A 1 181 ? 32.449 -1.479 -18.867 1.00 53.47 181 GLU A O 1
ATOM 1410 N N . LEU A 1 182 ? 31.456 -2.613 -20.503 1.00 54.56 182 LEU A N 1
ATOM 1411 C CA . LEU A 1 182 ? 30.651 -3.438 -19.568 1.00 54.56 182 LEU A CA 1
ATOM 1412 C C . LEU A 1 182 ? 31.486 -4.570 -18.977 1.00 54.56 182 LEU A C 1
ATOM 1414 O O . LEU A 1 182 ? 31.207 -5.021 -17.870 1.00 54.56 182 LEU A O 1
ATOM 1418 N N . VAL A 1 183 ? 32.526 -5.007 -19.690 1.00 53.66 183 VAL A N 1
ATOM 1419 C CA . VAL A 1 183 ? 33.508 -5.965 -19.171 1.00 53.66 183 VAL A CA 1
ATOM 1420 C C . VAL A 1 183 ? 34.345 -5.303 -18.075 1.00 53.66 183 VAL A C 1
ATOM 1422 O O . VAL A 1 183 ? 34.552 -5.901 -17.024 1.00 53.66 183 VAL A O 1
ATOM 1425 N N . SER A 1 184 ? 34.732 -4.040 -18.254 1.00 49.03 184 SER A N 1
ATOM 1426 C CA . SER A 1 184 ? 35.452 -3.250 -17.247 1.00 49.03 184 SER A CA 1
ATOM 1427 C C . SER A 1 184 ? 34.596 -3.010 -15.996 1.00 49.03 184 SER A C 1
ATOM 1429 O O . SER A 1 184 ? 35.057 -3.239 -14.881 1.00 49.03 184 SER A O 1
ATOM 1431 N N . TYR A 1 185 ? 33.321 -2.641 -16.174 1.00 44.69 185 TYR A N 1
ATOM 1432 C CA . TYR A 1 185 ? 32.408 -2.347 -15.063 1.00 44.69 185 TYR A CA 1
ATOM 1433 C C . TYR A 1 185 ? 31.958 -3.605 -14.299 1.00 44.69 185 TYR A C 1
ATOM 1435 O O . TYR A 1 185 ? 31.862 -3.590 -13.074 1.00 44.69 185 TYR A O 1
ATOM 1443 N N . ALA A 1 186 ? 31.723 -4.726 -14.992 1.00 49.28 186 ALA A N 1
ATOM 1444 C CA . ALA A 1 186 ? 31.375 -5.993 -14.343 1.00 49.28 186 ALA A CA 1
ATOM 1445 C C . ALA A 1 186 ? 32.559 -6.597 -13.566 1.00 49.28 186 ALA A C 1
ATOM 1447 O O . ALA A 1 186 ? 32.351 -7.197 -12.511 1.00 49.28 186 ALA A O 1
ATOM 1448 N N . LEU A 1 187 ? 33.795 -6.408 -14.045 1.00 53.03 187 LEU A N 1
ATOM 1449 C CA . LEU A 1 187 ? 34.996 -6.831 -13.321 1.00 53.03 187 LEU A CA 1
ATOM 1450 C C . LEU A 1 187 ? 35.317 -5.909 -12.130 1.00 53.03 187 LEU A C 1
ATOM 1452 O O . LEU A 1 187 ? 35.725 -6.415 -11.087 1.00 53.03 187 LEU A O 1
ATOM 1456 N N . GLU A 1 188 ? 35.067 -4.596 -12.220 1.00 49.31 188 GLU A N 1
ATOM 1457 C CA . GLU A 1 188 ? 35.223 -3.679 -11.076 1.00 49.31 188 GLU A CA 1
ATOM 1458 C C . GLU A 1 188 ? 34.193 -3.923 -9.964 1.00 49.31 188 GLU A C 1
ATOM 1460 O O . GLU A 1 188 ? 34.553 -3.880 -8.786 1.00 49.31 188 GLU A O 1
ATOM 1465 N N . VAL A 1 189 ? 32.931 -4.216 -10.299 1.00 51.75 189 VAL A N 1
ATOM 1466 C CA . VAL A 1 189 ? 31.883 -4.491 -9.296 1.00 51.75 189 VAL A CA 1
ATOM 1467 C C . VAL A 1 189 ? 32.143 -5.818 -8.571 1.00 51.75 189 VAL A C 1
ATOM 1469 O O . VAL A 1 189 ? 32.075 -5.860 -7.345 1.00 51.75 189 VAL A O 1
ATOM 1472 N N . GLN A 1 190 ? 32.559 -6.869 -9.287 1.00 45.53 190 GLN A N 1
ATOM 1473 C CA . GLN A 1 190 ? 32.898 -8.158 -8.669 1.00 45.53 190 GLN A CA 1
ATOM 1474 C C . GLN A 1 190 ? 34.177 -8.084 -7.800 1.00 45.53 190 GLN A C 1
ATOM 1476 O O . GLN A 1 190 ? 34.286 -8.789 -6.797 1.00 45.53 190 GLN A O 1
ATOM 1481 N N . TYR A 1 191 ? 35.148 -7.229 -8.158 1.00 43.41 191 TYR A N 1
ATOM 1482 C CA . TYR A 1 191 ? 36.373 -7.017 -7.372 1.00 43.41 191 TYR A CA 1
ATOM 1483 C C . TYR A 1 191 ? 36.113 -6.217 -6.085 1.00 43.41 191 TYR A C 1
ATOM 1485 O O . TYR A 1 191 ? 36.711 -6.508 -5.050 1.00 43.41 191 TYR A O 1
ATOM 1493 N N . LYS A 1 192 ? 35.197 -5.238 -6.112 1.00 45.53 192 LYS A N 1
ATOM 1494 C CA . LYS A 1 192 ? 34.878 -4.410 -4.936 1.00 45.53 192 LYS A CA 1
ATOM 1495 C C . LYS A 1 192 ? 34.056 -5.146 -3.874 1.00 45.53 192 LYS A C 1
ATOM 1497 O O . LYS A 1 192 ? 34.286 -4.908 -2.693 1.00 45.53 192 LYS A O 1
ATOM 1502 N N . ASP A 1 193 ? 33.160 -6.051 -4.269 1.00 45.47 193 ASP A N 1
ATOM 1503 C CA . ASP A 1 193 ? 32.352 -6.837 -3.321 1.00 45.47 193 ASP A CA 1
ATOM 1504 C C . ASP A 1 193 ? 33.166 -7.924 -2.591 1.00 45.47 193 ASP A C 1
ATOM 1506 O O . ASP A 1 193 ? 32.921 -8.191 -1.416 1.00 45.47 193 ASP A O 1
ATOM 1510 N N . ASN A 1 194 ? 34.193 -8.500 -3.228 1.00 41.72 194 ASN A N 1
ATOM 1511 C CA . ASN A 1 194 ? 35.037 -9.524 -2.594 1.00 41.72 194 ASN A CA 1
ATOM 1512 C C . ASN A 1 194 ? 36.102 -8.962 -1.635 1.00 41.72 194 ASN A C 1
ATOM 1514 O O . ASN A 1 194 ? 36.637 -9.719 -0.834 1.00 41.72 194 ASN A O 1
ATOM 1518 N N . HIS A 1 195 ? 36.408 -7.660 -1.685 1.00 44.56 195 HIS A N 1
ATOM 1519 C CA . HIS A 1 195 ? 37.459 -7.040 -0.860 1.00 44.56 195 HIS A CA 1
ATOM 1520 C C . HIS A 1 195 ? 36.929 -6.191 0.312 1.00 44.56 195 HIS A C 1
ATOM 1522 O O . HIS A 1 195 ? 37.719 -5.599 1.043 1.00 44.56 195 HIS A O 1
ATOM 1528 N N . LEU A 1 196 ? 35.604 -6.124 0.493 1.00 40.88 196 LEU A N 1
ATOM 1529 C CA . LEU A 1 196 ? 34.927 -5.474 1.630 1.00 40.88 196 LEU A CA 1
ATOM 1530 C C . LEU A 1 196 ? 34.442 -6.480 2.696 1.00 40.88 196 LEU A C 1
ATOM 1532 O O . LEU A 1 196 ? 33.795 -6.082 3.664 1.00 40.88 196 LEU A O 1
ATOM 1536 N N . HIS A 1 197 ? 34.765 -7.766 2.522 1.00 43.78 197 HIS A N 1
ATOM 1537 C CA . HIS A 1 197 ? 34.419 -8.866 3.427 1.00 43.78 197 HIS A CA 1
ATOM 1538 C C . HIS A 1 197 ? 35.641 -9.606 4.025 1.00 43.78 197 HIS A C 1
ATOM 1540 O O . HIS A 1 197 ? 35.477 -10.712 4.539 1.00 43.78 197 HIS A O 1
ATOM 1546 N N . GLU A 1 198 ? 36.825 -8.976 4.035 1.00 35.38 198 GLU A N 1
ATOM 1547 C CA . GLU A 1 198 ? 37.958 -9.302 4.931 1.00 35.38 198 GLU A CA 1
ATOM 1548 C C . GLU A 1 198 ? 38.356 -8.082 5.771 1.00 35.38 198 GLU A C 1
ATOM 1550 O O . GLU A 1 198 ? 38.509 -6.983 5.186 1.00 35.38 198 GLU A O 1
#

Sequence (198 aa):
VHAISQINDKDIIAKGNLRYLPRAVWNILRNPTFVTTIVLGIFESIVINGFAAFMPKILEAVLSTTPTKASYLSSIVIFAAAAGVMLGGALIRQFNLQVSGMLKLIFVCHLIALILTPCFLIQCPARDFIGINLSYNNHKWDPVCHKGTGYTFYSACYAGCTDWVRNSSGIYWDNCVCFDELVSYALEVQYKDNHLHE

Foldseek 3Di:
DPPPVPPPPVVPVVDPPCVVVVVVVVVQCPDPLSVVVVVVVVVVVVVVVVCVVCQLVVQCVQVVDDSVVSVVVSVVVVVVVVVVVVVLVVVCVVVVDDSVRNVVVVVVVVVVVVVCVCVVVPDDPGDDDDPPRHDPPVQAQPFDADPVPRDTHRGQVRQQFDDWDADPVGIDTDPGPRDPPVVVVVVVVVVVVVVVPD

InterPro domains:
  IPR004156 Organic anion transporter polypeptide [PF03137] (14-178)
  IPR004156 Organic anion transporter polypeptide [PTHR11388] (14-181)
  IPR036259 MFS transporter superfamily [SSF103473] (20-123)

Radius of gyration: 29.91 Å; chains: 1; bounding box: 59×35×93 Å

Secondary structure (DSSP, 8-state):
-TTSTTS-HHHHHH---TTHHHHHHHHHHT-HHHHHHHHHHHHHHHHHHHHHHHHHHHHHHHH---HHHHHHHHHHHHHHHHHHHHHHHHHHHHHT--HHHHHHHHHHHHHHHHHHGGGGG-PPPPPPPBTTTB---TTS---EE-TTT-PEES-TTTTTEEEEEEETTEEEEEEE---TTHHHHHHHHHHHHHTS--

Organism: Wuchereria bancrofti (NCBI:txid6293)